Protein AF-0000000087523039 (afdb_homodimer)

Secondary structure (DSSP, 8-state):
------------S-SS-HHHHHHHHHHHHH-S-B-HHHHHHHHT--HHHHHHHHHHHHHTTSEEEETTTEEEE-HHHHHHHHHHHHHHHHHHHHHHHTT--HHHHHHHHHHHGGGS-HHHHHHHHHHTT--SB-S---TT--SBPP-SSTTSTT-----TT-/------------S-SS-HHHHHHHHHHHHH-S-B-HHHHHHHHT--HHHHHHHHHHHHHTTSEEEETTTEEEE-HHHHHHHHHHHHHHHHHHHHHHHTT--HHHHHHHHHHHGGGS-HHHHHHHHHHTT--SB-S---TT--SBPP-SSTTSTT--------

InterPro domains:
  IPR000835 MarR-type HTH domain [SM00347] (9-105)
  IPR001367 Iron dependent repressor, metal binding and dimerisation domain [PF02742] (74-137)
  IPR022687 DTXR-type, HTH domain [PF01325] (16-71)
  IPR022687 DTXR-type, HTH domain [PS50944] (16-74)
  IPR022689 Iron dependent repressor [SM00529] (35-133)
  IPR036388 Winged helix-like DNA-binding domain superfamily [G3DSA:1.10.10.10] (7-139)
  IPR036390 Winged helix DNA-binding domain superfamily [SSF46785] (11-98)
  IPR050536 MntR/IdeR Metal-Dependent Regulators [PTHR33238] (15-137)

Foldseek 3Di:
DPPVVVVPPDAFLQPDDLVLLVVLLVQLLVVDFDALVRVCVVVVHDSVVSVVSQVVCVVVPQWDADPPGHIHGDPNSNVSNLLLQLLLQLQLVVVVVVPDASVRSNVVSSVCSSPDTSVRSVVSCVVVVNDQAGRYDDPSDDRGRDDPPPPPPDPPPPPPPD/DPPVVVVPPDAFLQPDDLVLLVVLLVQLLVVDFDALVRVCVVVVHDSVVSVVSQVVCVVVPQWDADPPGHIHGDPNSNVSNLLLQLLLQLQLVVVVVVPDASVRSNVVSSVCSSPDTSVRSVVSCVVVVNDQAGRYDDPSDDRGRDDPPPPPPDPPPPPPDD

Organism: NCBI:txid91560

Sequence (324 aa):
MTENKSKNVEISGLELSPRKVSYLKFLLTKGETVRTTEISEAFDVDPSTVTKLIAELADDGYLDHIPYRGVTLTEAGKVYAEFCLKRHQILGLMFSHYGLTPDESCDETSRIETFVSKKAVDRMCSSMGHPTISCCVKPGEARQINHDSCFHESRPNLIKKLMTENKSKNVEISGLELSPRKVSYLKFLLTKGETVRTTEISEAFDVDPSTVTKLIAELADDGYLDHIPYRGVTLTEAGKVYAEFCLKRHQILGLMFSHYGLTPDESCDETSRIETFVSKKAVDRMCSSMGHPTISCCVKPGEARQINHDSCFHESRPNLIKKL

pLDDT: mean 87.35, std 20.78, range [23.94, 98.81]

Radius of gyration: 23.73 Å; Cα contacts (8 Å, |Δi|>4): 388; chains: 2; bounding box: 69×86×41 Å

Structure (mmCIF, N/CA/C/O backbone):
data_AF-0000000087523039-model_v1
#
loop_
_entity.id
_entity.type
_entity.pdbx_description
1 polymer 'DtxR family iron (Metal) dependent repressor'
#
loop_
_atom_site.group_PDB
_atom_site.id
_atom_site.type_symbol
_atom_site.label_atom_id
_atom_site.label_alt_id
_atom_site.label_comp_id
_atom_site.label_asym_id
_atom_site.label_entity_id
_atom_site.label_seq_id
_atom_site.pdbx_PDB_ins_code
_atom_site.Cartn_x
_atom_site.Cartn_y
_atom_site.Cartn_z
_atom_site.occupancy
_atom_site.B_iso_or_equiv
_atom_site.auth_seq_id
_atom_site.auth_comp_id
_atom_site.auth_asym_id
_atom_site.auth_atom_id
_atom_site.pdbx_PDB_model_num
ATOM 1 N N . MET A 1 1 ? 12.953 -43.375 4.812 1 29.48 1 MET A N 1
ATOM 2 C CA . MET A 1 1 ? 11.695 -42.656 4.637 1 29.48 1 MET A CA 1
ATOM 3 C C . MET A 1 1 ? 11.828 -41.219 5.102 1 29.48 1 MET A C 1
ATOM 5 O O . MET A 1 1 ? 11.82 -40.938 6.305 1 29.48 1 MET A O 1
ATOM 9 N N . THR A 1 2 ? 12.82 -40.531 4.551 1 33.41 2 THR A N 1
ATOM 10 C CA . THR A 1 2 ? 13.148 -39.156 4.832 1 33.41 2 THR A CA 1
ATOM 11 C C . THR A 1 2 ? 11.891 -38.281 4.801 1 33.41 2 THR A C 1
ATOM 13 O O . THR A 1 2 ? 11.133 -38.312 3.832 1 33.41 2 THR A O 1
ATOM 16 N N . GLU A 1 3 ? 11.172 -38.125 5.914 1 36.75 3 GLU A N 1
ATOM 17 C CA . GLU A 1 3 ? 10.055 -37.219 6.074 1 36.75 3 GLU A CA 1
ATOM 18 C C . GLU A 1 3 ? 10.297 -35.906 5.32 1 36.75 3 GLU A C 1
ATOM 20 O O . GLU A 1 3 ? 11.258 -35.188 5.605 1 36.75 3 GLU A O 1
ATOM 25 N N . ASN A 1 4 ? 10.258 -35.969 4.02 1 38.22 4 ASN A N 1
ATOM 26 C CA . ASN A 1 4 ? 10.164 -34.719 3.258 1 38.22 4 ASN A CA 1
ATOM 27 C C . ASN A 1 4 ? 9.312 -33.688 3.984 1 38.22 4 ASN A C 1
ATOM 29 O O . ASN A 1 4 ? 8.086 -33.75 3.957 1 38.22 4 ASN A O 1
ATOM 33 N N . LYS A 1 5 ? 9.57 -33.5 5.242 1 39.53 5 LYS A N 1
ATOM 34 C CA . LYS A 1 5 ? 8.945 -32.375 5.902 1 39.53 5 LYS A CA 1
ATOM 35 C C . LYS A 1 5 ? 8.805 -31.188 4.945 1 39.53 5 LYS A C 1
ATOM 37 O O . LYS A 1 5 ? 9.789 -30.5 4.645 1 39.53 5 LYS A O 1
ATOM 42 N N . SER A 1 6 ? 8.062 -31.359 3.92 1 45.31 6 SER A N 1
ATOM 43 C CA . SER A 1 6 ? 7.676 -30.141 3.221 1 45.31 6 SER A CA 1
ATOM 44 C C . SER A 1 6 ? 7.617 -28.953 4.172 1 45.31 6 SER A C 1
ATOM 46 O O . SER A 1 6 ? 6.82 -28.938 5.113 1 45.31 6 SER A O 1
ATOM 48 N N . LYS A 1 7 ? 8.727 -28.562 4.703 1 45.03 7 LYS A N 1
ATOM 49 C CA . LYS A 1 7 ? 8.852 -27.375 5.555 1 45.03 7 LYS A CA 1
ATOM 50 C C . LYS A 1 7 ? 7.773 -26.344 5.215 1 45.03 7 LYS A C 1
ATOM 52 O O . LYS A 1 7 ? 7.824 -25.719 4.156 1 45.03 7 LYS A O 1
ATOM 57 N N . ASN A 1 8 ? 6.59 -26.609 5.562 1 52.91 8 ASN A N 1
ATOM 58 C CA . ASN A 1 8 ? 5.473 -25.672 5.445 1 52.91 8 ASN A CA 1
ATOM 59 C C . ASN A 1 8 ? 5.875 -24.266 5.863 1 52.91 8 ASN A C 1
ATOM 61 O O . ASN A 1 8 ? 6.012 -23.984 7.055 1 52.91 8 ASN A O 1
ATOM 65 N N . VAL A 1 9 ? 6.832 -23.688 5.145 1 63.5 9 VAL A N 1
ATOM 66 C CA . VAL A 1 9 ? 7.262 -22.328 5.48 1 63.5 9 VAL A CA 1
ATOM 67 C C . VAL A 1 9 ? 6.043 -21.422 5.602 1 63.5 9 VAL A C 1
ATOM 69 O O . VAL A 1 9 ? 5.195 -21.391 4.703 1 63.5 9 VAL A O 1
ATOM 72 N N . GLU A 1 10 ? 5.789 -20.969 6.848 1 87.12 10 GLU A N 1
ATOM 73 C CA . GLU A 1 10 ? 4.723 -20.031 7.164 1 87.12 10 GLU A CA 1
ATOM 74 C C . GLU A 1 10 ? 4.902 -18.719 6.41 1 87.12 10 GLU A C 1
ATOM 76 O O . GLU A 1 10 ? 5.969 -18.109 6.465 1 87.12 10 GLU A O 1
ATOM 81 N N . ILE A 1 11 ? 3.963 -18.422 5.559 1 94.25 11 ILE A N 1
ATOM 82 C CA . ILE A 1 11 ? 3.955 -17.219 4.738 1 94.25 11 ILE A CA 1
ATOM 83 C C . ILE A 1 11 ? 3.301 -16.078 5.512 1 94.25 11 ILE A C 1
ATOM 85 O O . ILE A 1 11 ? 2.193 -16.219 6.031 1 94.25 11 ILE A O 1
ATOM 89 N N . SER A 1 12 ? 4.059 -14.93 5.734 1 97.25 12 SER A N 1
ATOM 90 C CA . SER A 1 12 ? 3.463 -13.719 6.297 1 97.25 12 SER A CA 1
ATOM 91 C C . SER A 1 12 ? 2.852 -12.844 5.207 1 97.25 12 SER A C 1
ATOM 93 O O . SER A 1 12 ? 1.945 -12.055 5.473 1 97.25 12 SER A O 1
ATOM 95 N N . GLY A 1 13 ? 3.354 -12.945 4.02 1 97.75 13 GLY A N 1
ATOM 96 C CA . GLY A 1 13 ? 2.916 -12.172 2.875 1 97.75 13 GLY A CA 1
ATOM 97 C C . GLY A 1 13 ? 3.727 -10.906 2.668 1 97.75 13 GLY A C 1
ATOM 98 O O . GLY A 1 13 ? 3.504 -10.164 1.705 1 97.75 1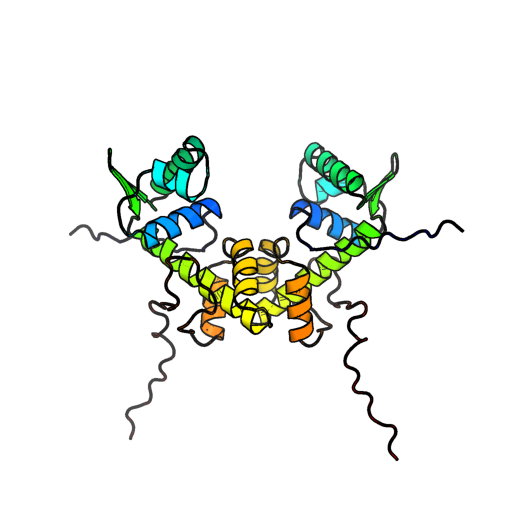3 GLY A O 1
ATOM 99 N N . LEU A 1 14 ? 4.727 -10.68 3.504 1 98.31 14 LEU A N 1
ATOM 100 C CA . LEU A 1 14 ? 5.453 -9.414 3.467 1 98.31 14 LEU A CA 1
ATOM 101 C C . LEU A 1 14 ? 6.926 -9.641 3.141 1 98.31 14 LEU A C 1
ATOM 103 O O . LEU A 1 14 ? 7.754 -8.758 3.357 1 98.31 14 LEU A O 1
ATOM 107 N N . GLU A 1 15 ? 7.258 -10.812 2.576 1 97.69 15 GLU A N 1
ATOM 108 C CA . GLU A 1 15 ? 8.641 -11.219 2.355 1 97.69 15 GLU A CA 1
ATOM 109 C C . GLU A 1 15 ? 9.195 -10.609 1.069 1 97.69 15 GLU A C 1
ATOM 111 O O . GLU A 1 15 ? 10.398 -10.359 0.964 1 97.69 15 GLU A O 1
ATOM 116 N N . LEU A 1 16 ? 8.336 -10.352 0.141 1 98.25 16 LEU A N 1
ATOM 117 C CA . LEU A 1 16 ? 8.836 -10.117 -1.208 1 98.25 16 LEU A CA 1
ATOM 118 C C . LEU A 1 16 ? 8.453 -8.727 -1.703 1 98.25 16 LEU A C 1
ATOM 120 O O . LEU A 1 16 ? 7.348 -8.25 -1.431 1 98.25 16 LEU A O 1
ATOM 124 N N . SER A 1 17 ? 9.32 -8.188 -2.49 1 97.69 17 SER A N 1
ATOM 125 C CA . SER A 1 17 ? 9.055 -6.91 -3.145 1 97.69 17 SER A CA 1
ATOM 126 C C . SER A 1 17 ? 7.98 -7.051 -4.223 1 97.69 17 SER A C 1
ATOM 128 O O . SER A 1 17 ? 7.711 -8.156 -4.691 1 97.69 17 SER A O 1
ATOM 130 N N . PRO A 1 18 ? 7.445 -5.863 -4.637 1 98 18 PRO A N 1
ATOM 131 C CA . PRO A 1 18 ? 6.422 -5.906 -5.684 1 98 18 PRO A CA 1
ATOM 132 C C . PRO A 1 18 ? 6.91 -6.586 -6.961 1 98 18 PRO A C 1
ATOM 134 O O . PRO A 1 18 ? 6.18 -7.383 -7.555 1 98 18 PRO A O 1
ATOM 137 N N . ARG A 1 19 ? 8.102 -6.332 -7.328 1 97.81 19 ARG A N 1
ATOM 138 C CA . ARG A 1 19 ? 8.609 -6.902 -8.57 1 97.81 19 ARG A CA 1
ATOM 139 C C . ARG A 1 19 ? 8.758 -8.422 -8.453 1 97.81 19 ARG A C 1
ATOM 141 O O . ARG A 1 19 ? 8.406 -9.148 -9.383 1 97.81 19 ARG A O 1
ATOM 148 N N . LYS A 1 20 ? 9.242 -8.867 -7.359 1 98.06 20 LYS A N 1
ATOM 149 C CA . LYS A 1 20 ? 9.391 -10.305 -7.141 1 98.06 20 LYS A CA 1
ATOM 150 C C . LYS A 1 20 ? 8.031 -11 -7.152 1 98.06 20 LYS A C 1
ATOM 152 O O . LYS A 1 20 ? 7.887 -12.078 -7.738 1 98.06 20 LYS A O 1
ATOM 157 N N . VAL A 1 21 ? 7.105 -10.352 -6.543 1 98.12 21 VAL A N 1
ATOM 158 C CA . VAL A 1 21 ? 5.75 -10.891 -6.527 1 98.12 21 VAL A CA 1
ATOM 159 C C . VAL A 1 21 ? 5.215 -10.984 -7.957 1 98.12 21 VAL A C 1
ATOM 161 O O . VAL A 1 21 ? 4.625 -12 -8.336 1 98.12 21 VAL A O 1
ATOM 164 N N . SER A 1 22 ? 5.469 -9.984 -8.727 1 97.31 22 SER A N 1
ATOM 165 C CA . SER A 1 22 ? 5 -9.977 -10.109 1 97.31 22 SER A CA 1
ATOM 166 C C . SER A 1 22 ? 5.629 -11.117 -10.906 1 97.31 22 SER A C 1
ATOM 168 O O . SER A 1 22 ? 4.965 -11.742 -11.734 1 97.31 22 SER A O 1
ATOM 170 N N . TYR A 1 23 ? 6.883 -11.367 -10.688 1 97.56 23 TYR A N 1
ATOM 171 C CA . TYR A 1 23 ? 7.543 -12.469 -11.383 1 97.56 23 TYR A CA 1
ATOM 172 C C . TYR A 1 23 ? 6.91 -13.805 -11.016 1 97.56 23 TYR A C 1
ATOM 174 O O . TYR A 1 23 ? 6.672 -14.641 -11.883 1 97.56 23 TYR A O 1
ATOM 182 N N . LEU A 1 24 ? 6.629 -14.008 -9.758 1 97.56 24 LEU A N 1
ATOM 183 C CA . LEU A 1 24 ? 6.031 -15.266 -9.305 1 97.56 24 LEU A CA 1
ATOM 184 C C . LEU A 1 24 ? 4.656 -15.469 -9.938 1 97.56 24 LEU A C 1
ATOM 186 O O . LEU A 1 24 ? 4.34 -16.562 -10.391 1 97.56 24 LEU A O 1
ATOM 190 N N . LYS A 1 25 ? 3.891 -14.438 -9.953 1 96.38 25 LYS A N 1
ATOM 191 C CA . LYS A 1 25 ? 2.566 -14.539 -10.555 1 96.38 25 LYS A CA 1
ATOM 192 C C . LYS A 1 25 ? 2.666 -14.859 -12.047 1 96.38 25 LYS A C 1
ATOM 194 O O . LYS A 1 25 ? 1.884 -15.656 -12.57 1 96.38 25 LYS A O 1
ATOM 199 N N . PHE A 1 26 ? 3.604 -14.195 -12.68 1 96.88 26 PHE A N 1
ATOM 200 C CA . PHE A 1 26 ? 3.822 -14.422 -14.102 1 96.88 26 PHE A CA 1
ATOM 201 C C . PHE A 1 26 ? 4.176 -15.883 -14.367 1 96.88 26 PHE A C 1
ATOM 203 O O . PHE A 1 26 ? 3.6 -16.516 -15.25 1 96.88 26 PHE A O 1
ATOM 210 N N . LEU A 1 27 ? 5.035 -16.438 -13.609 1 97.06 27 LEU A N 1
ATOM 211 C CA . LEU A 1 27 ? 5.469 -17.812 -13.773 1 97.06 27 LEU A CA 1
ATOM 212 C C . LEU A 1 27 ? 4.324 -18.781 -13.484 1 97.06 27 LEU A C 1
ATOM 214 O O . LEU A 1 27 ? 4.207 -19.828 -14.133 1 97.06 27 LEU A O 1
ATOM 218 N N . LEU A 1 28 ? 3.553 -18.453 -12.5 1 95.81 28 LEU A N 1
ATOM 219 C CA . LEU A 1 28 ? 2.391 -19.266 -12.188 1 95.81 28 LEU A CA 1
ATOM 220 C C . LEU A 1 28 ? 1.44 -19.344 -13.375 1 95.81 28 LEU A C 1
ATOM 222 O O . LEU A 1 28 ? 0.942 -20.422 -13.711 1 95.81 28 LEU A O 1
ATOM 226 N N . THR A 1 29 ? 1.186 -18.219 -13.977 1 93.69 29 THR A N 1
ATOM 227 C CA . THR A 1 29 ? 0.265 -18.156 -15.109 1 93.69 29 THR A CA 1
ATOM 228 C C . THR A 1 29 ? 0.812 -18.922 -16.297 1 93.69 29 THR A C 1
ATOM 230 O O . THR A 1 29 ? 0.05 -19.516 -17.062 1 93.69 29 THR A O 1
ATOM 233 N N . LYS A 1 30 ? 2.074 -18.906 -16.484 1 93.5 30 LYS A N 1
ATOM 234 C CA . LYS A 1 30 ? 2.703 -19.625 -17.594 1 93.5 30 LYS A CA 1
ATOM 235 C C . LYS A 1 30 ? 2.682 -21.125 -17.359 1 93.5 30 LYS A C 1
ATOM 237 O O . LYS A 1 30 ? 2.441 -21.906 -18.281 1 93.5 30 LYS A O 1
ATOM 242 N N . GLY A 1 31 ? 2.939 -21.516 -16.109 1 90.31 31 GLY A N 1
ATOM 243 C CA . GLY A 1 31 ? 2.84 -22.906 -15.719 1 90.31 31 GLY A CA 1
ATOM 244 C C . GLY A 1 31 ? 3.975 -23.766 -16.266 1 90.31 31 GLY A C 1
ATOM 245 O O . GLY A 1 31 ? 3.873 -24.984 -16.312 1 90.31 31 GLY A O 1
ATOM 246 N N . GLU A 1 32 ? 4.926 -23.156 -16.922 1 89.31 32 GLU A N 1
ATOM 247 C CA . GLU A 1 32 ? 6.074 -23.859 -17.5 1 89.31 32 GLU A CA 1
ATOM 248 C C . GLU A 1 32 ? 7.371 -23.094 -17.219 1 89.31 32 GLU A C 1
ATOM 250 O O . GLU A 1 32 ? 7.367 -22.078 -16.531 1 89.31 32 GLU A O 1
ATOM 255 N N . THR A 1 33 ? 8.43 -23.734 -17.641 1 94.69 33 THR A N 1
ATOM 256 C CA . THR A 1 33 ? 9.727 -23.078 -17.562 1 94.69 33 THR A CA 1
ATOM 257 C C . THR A 1 33 ? 9.773 -21.859 -18.484 1 94.69 33 THR A C 1
ATOM 259 O O . THR A 1 33 ? 9.289 -21.922 -19.609 1 94.69 33 THR A O 1
ATOM 262 N N . VAL A 1 34 ? 10.281 -20.812 -17.938 1 96.56 34 VAL A N 1
ATOM 263 C CA . VAL A 1 34 ? 10.336 -19.547 -18.688 1 96.56 34 VAL A CA 1
ATOM 264 C C . VAL A 1 34 ? 11.773 -19.031 -18.719 1 96.56 34 VAL A C 1
ATOM 266 O O . VAL A 1 34 ? 12.453 -19.016 -17.688 1 96.56 34 VAL A O 1
ATOM 269 N N . ARG A 1 35 ? 12.172 -18.578 -19.844 1 95.5 35 ARG A N 1
ATOM 270 C CA . ARG A 1 35 ? 13.508 -18 -19.969 1 95.5 35 ARG A CA 1
ATOM 271 C C . ARG A 1 35 ? 13.562 -16.609 -19.344 1 95.5 35 ARG A C 1
ATOM 273 O O . ARG A 1 35 ? 12.578 -15.867 -19.391 1 95.5 35 ARG A O 1
ATOM 280 N N . THR A 1 36 ? 14.789 -16.312 -18.828 1 94.06 36 THR A N 1
ATOM 281 C CA . THR A 1 36 ? 14.992 -15 -18.219 1 94.06 36 THR A CA 1
ATOM 282 C C . THR A 1 36 ? 14.703 -13.891 -19.219 1 94.06 36 THR A C 1
ATOM 284 O O . THR A 1 36 ? 14.156 -12.844 -18.859 1 94.06 36 THR A O 1
ATOM 287 N N . THR A 1 37 ? 15 -14.133 -2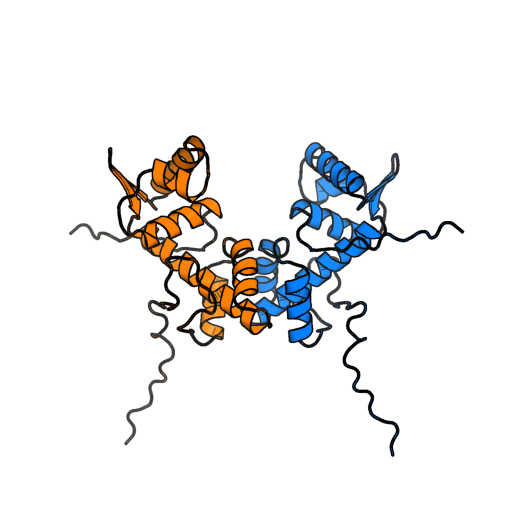0.438 1 95.19 37 THR A N 1
ATOM 288 C CA . THR A 1 37 ? 14.789 -13.141 -21.484 1 95.19 37 THR A CA 1
ATOM 289 C C . THR A 1 37 ? 13.297 -12.883 -21.688 1 95.19 37 THR A C 1
ATOM 291 O O . THR A 1 37 ? 12.891 -11.758 -21.969 1 95.19 37 THR A O 1
ATOM 294 N N . GLU A 1 38 ? 12.516 -13.859 -21.594 1 96.38 38 GLU A N 1
ATOM 295 C CA . GLU A 1 38 ? 11.07 -13.719 -21.719 1 96.38 38 GLU A CA 1
ATOM 296 C C . GLU A 1 38 ? 10.492 -12.875 -20.594 1 96.38 38 GLU A C 1
ATOM 298 O O . GLU A 1 38 ? 9.578 -12.07 -20.812 1 96.38 38 GLU A O 1
ATOM 303 N N . ILE A 1 39 ? 11.016 -13.055 -19.422 1 96.88 39 ILE A N 1
ATOM 304 C CA . ILE A 1 39 ? 10.586 -12.258 -18.281 1 96.88 39 ILE A CA 1
ATOM 305 C C . ILE A 1 39 ? 10.969 -10.797 -18.5 1 96.88 39 ILE A C 1
ATOM 307 O O . ILE A 1 39 ? 10.141 -9.898 -18.312 1 96.88 39 ILE A O 1
ATOM 311 N N . SER A 1 40 ? 12.195 -10.578 -18.922 1 97.56 40 SER A N 1
ATOM 312 C CA . SER A 1 40 ? 12.68 -9.234 -19.219 1 97.56 40 SER A CA 1
ATOM 313 C C . SER A 1 40 ? 11.781 -8.531 -20.234 1 97.56 40 SER A C 1
ATOM 315 O O . SER A 1 40 ? 11.406 -7.371 -20.047 1 97.56 40 SER A O 1
ATOM 317 N N . GLU A 1 41 ? 11.383 -9.195 -21.234 1 97.5 41 GLU A N 1
ATOM 318 C CA . GLU A 1 41 ? 10.539 -8.648 -22.281 1 97.5 41 GLU A CA 1
ATOM 319 C C . GLU A 1 41 ? 9.117 -8.383 -21.781 1 97.5 41 GLU A C 1
ATOM 321 O O . GLU A 1 41 ? 8.547 -7.328 -22.062 1 97.5 41 GLU A O 1
ATOM 326 N N . ALA A 1 42 ? 8.625 -9.281 -21.016 1 95.94 42 ALA A N 1
ATOM 327 C CA . ALA A 1 42 ? 7.25 -9.18 -20.531 1 95.94 42 ALA A CA 1
ATOM 328 C C . ALA A 1 42 ? 7.078 -7.965 -19.625 1 95.94 42 ALA A C 1
ATOM 330 O O . ALA A 1 42 ? 6.027 -7.316 -19.641 1 95.94 42 ALA A O 1
ATOM 331 N N . PHE A 1 43 ? 8.117 -7.656 -18.844 1 97.12 43 PHE A N 1
ATOM 332 C CA . PHE A 1 43 ? 7.996 -6.594 -17.859 1 97.12 43 PHE A CA 1
ATOM 333 C C . PHE A 1 43 ? 8.789 -5.363 -18.281 1 97.12 43 PHE A C 1
ATOM 335 O O . PHE A 1 43 ? 8.766 -4.336 -17.594 1 97.12 43 PHE A O 1
ATOM 342 N N . ASP A 1 44 ? 9.391 -5.426 -19.406 1 97.94 44 ASP A N 1
ATOM 343 C CA . ASP A 1 44 ? 10.211 -4.332 -19.922 1 97.94 44 ASP A CA 1
ATOM 344 C C . ASP A 1 44 ? 11.242 -3.883 -18.875 1 97.94 44 ASP A C 1
ATOM 346 O O . ASP A 1 44 ? 11.305 -2.701 -18.531 1 97.94 44 ASP A O 1
ATOM 350 N N . VAL A 1 45 ? 11.961 -4.801 -18.344 1 97.75 45 VAL A N 1
ATOM 351 C CA . VAL A 1 45 ? 13 -4.609 -17.328 1 97.75 45 VAL A CA 1
ATOM 352 C C . VAL A 1 45 ? 14.328 -5.148 -17.844 1 97.75 45 VAL A C 1
ATOM 354 O O . VAL A 1 45 ? 14.367 -6.172 -18.531 1 97.75 45 VAL A O 1
ATOM 357 N N . ASP A 1 46 ? 15.406 -4.516 -17.531 1 97.31 46 ASP A N 1
ATOM 358 C CA . ASP A 1 46 ? 16.734 -4.906 -17.969 1 97.31 46 ASP A CA 1
ATOM 359 C C . ASP A 1 46 ? 17.062 -6.344 -17.562 1 97.31 46 ASP A C 1
ATOM 361 O O . ASP A 1 46 ? 16.781 -6.746 -16.438 1 97.31 46 ASP A O 1
ATOM 365 N N . PRO A 1 47 ? 17.672 -6.992 -18.484 1 95.94 47 PRO A N 1
ATOM 366 C CA . PRO A 1 47 ? 17.969 -8.398 -18.203 1 95.94 47 PRO A CA 1
ATOM 367 C C . PRO A 1 47 ? 18.859 -8.578 -16.969 1 95.94 47 PRO A C 1
ATOM 369 O O . PRO A 1 47 ? 18.719 -9.562 -16.25 1 95.94 47 PRO A O 1
ATOM 372 N N . SER A 1 48 ? 19.75 -7.715 -16.781 1 97.25 48 SER A N 1
ATOM 373 C CA . SER A 1 48 ? 20.625 -7.852 -15.617 1 97.25 48 SER A CA 1
ATOM 374 C C . SER A 1 48 ? 19.844 -7.742 -14.32 1 97.25 48 SER A C 1
ATOM 376 O O . SER A 1 48 ? 20.125 -8.453 -13.352 1 97.25 48 SER A O 1
ATOM 378 N N . THR A 1 49 ? 18.844 -6.867 -14.25 1 97.38 49 THR A N 1
ATOM 379 C CA . THR A 1 49 ? 17.969 -6.723 -13.094 1 97.38 49 THR A CA 1
ATOM 380 C C . THR A 1 49 ? 17.125 -7.977 -12.891 1 97.38 49 THR A C 1
ATOM 382 O O . THR A 1 49 ? 17.016 -8.484 -11.766 1 97.38 49 THR A O 1
ATOM 385 N N . VAL A 1 50 ? 16.625 -8.43 -13.992 1 97.12 50 VAL A N 1
ATOM 386 C CA . VAL A 1 50 ? 15.797 -9.625 -13.922 1 97.12 50 VAL A CA 1
ATOM 387 C C . VAL A 1 50 ? 16.641 -10.805 -13.414 1 97.12 50 VAL A C 1
ATOM 389 O O . VAL A 1 50 ? 16.203 -11.539 -12.523 1 97.12 50 VAL A O 1
ATOM 392 N N . THR A 1 51 ? 17.781 -10.961 -13.945 1 95.81 51 THR A N 1
ATOM 393 C CA . THR A 1 51 ? 18.672 -12.047 -13.555 1 95.81 51 THR A CA 1
ATOM 394 C C . THR A 1 51 ? 18.953 -11.992 -12.055 1 95.81 51 THR A C 1
ATOM 396 O O . THR A 1 51 ? 18.922 -13.016 -11.367 1 95.81 51 THR A O 1
ATOM 399 N N . LYS A 1 52 ? 19.234 -10.875 -11.586 1 97.56 52 LYS A N 1
ATOM 400 C CA . LYS A 1 52 ? 19.531 -10.688 -10.172 1 97.56 52 LYS A CA 1
ATOM 401 C C . LYS A 1 52 ? 18.328 -11.078 -9.305 1 97.56 52 LYS A C 1
ATOM 403 O O . LYS A 1 52 ? 18.484 -11.812 -8.32 1 97.56 52 LYS A O 1
ATOM 408 N N . LEU A 1 53 ? 17.156 -10.633 -9.609 1 97.75 53 LEU A N 1
ATOM 409 C CA . LEU A 1 53 ? 15.961 -10.898 -8.82 1 97.75 53 LEU A CA 1
ATOM 410 C C . LEU A 1 53 ? 15.578 -12.375 -8.891 1 97.75 53 LEU A C 1
ATOM 412 O O . LEU A 1 53 ? 15.133 -12.953 -7.895 1 97.75 53 LEU A O 1
ATOM 416 N N . ILE A 1 54 ? 15.82 -12.898 -10.031 1 97.38 54 ILE A N 1
ATOM 417 C CA . ILE A 1 54 ? 15.562 -14.32 -10.195 1 97.38 54 ILE A CA 1
ATOM 418 C C . ILE A 1 54 ? 16.516 -15.125 -9.32 1 97.38 54 ILE A C 1
ATOM 420 O O . ILE A 1 54 ? 16.109 -16.094 -8.672 1 97.38 54 ILE A O 1
ATOM 424 N N . ALA A 1 55 ? 17.719 -14.75 -9.352 1 96.88 55 ALA A N 1
ATOM 425 C CA . ALA A 1 55 ? 18.703 -15.422 -8.508 1 96.88 55 ALA A CA 1
ATOM 426 C C . ALA A 1 55 ? 18.312 -15.32 -7.031 1 96.88 55 ALA A C 1
ATOM 428 O O . ALA A 1 55 ? 18.422 -16.297 -6.285 1 96.88 55 ALA A O 1
ATOM 429 N N . GLU A 1 56 ? 17.859 -14.203 -6.574 1 98.06 56 GLU A N 1
ATOM 430 C CA . GLU A 1 56 ? 17.438 -14.008 -5.191 1 98.06 56 GLU A CA 1
ATOM 431 C C . GLU A 1 56 ? 16.234 -14.883 -4.848 1 98.06 56 GLU A C 1
ATOM 433 O O . GLU A 1 56 ? 16.188 -15.492 -3.777 1 98.06 56 GLU A O 1
ATOM 438 N N . LEU A 1 57 ? 15.33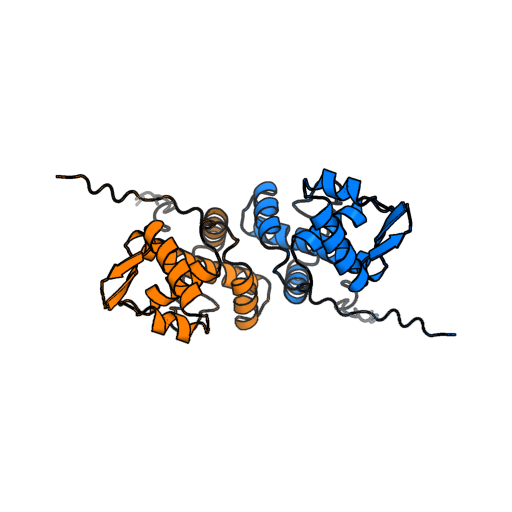6 -14.914 -5.734 1 98.19 57 LEU A N 1
ATOM 439 C CA . LEU A 1 57 ? 14.148 -15.742 -5.539 1 98.19 57 LEU A CA 1
ATOM 440 C C . LEU A 1 57 ? 14.523 -17.219 -5.453 1 98.19 57 LEU A C 1
ATOM 442 O O . LEU A 1 57 ? 13.93 -17.969 -4.684 1 98.19 57 LEU A O 1
ATOM 446 N N . ALA A 1 58 ? 15.453 -17.609 -6.285 1 97.44 58 ALA A N 1
ATOM 447 C CA . ALA A 1 58 ? 15.938 -18.984 -6.238 1 97.44 58 ALA A CA 1
ATOM 448 C C . ALA A 1 58 ? 16.641 -19.281 -4.914 1 97.44 58 ALA A C 1
ATOM 450 O O . ALA A 1 58 ? 16.391 -20.312 -4.289 1 97.44 58 ALA A O 1
ATOM 451 N N . ASP A 1 59 ? 17.469 -18.375 -4.5 1 97.38 59 ASP A N 1
ATOM 452 C CA . ASP A 1 59 ? 18.172 -18.516 -3.23 1 97.38 59 ASP A CA 1
ATOM 453 C C . ASP A 1 59 ? 17.188 -18.609 -2.064 1 97.38 59 ASP A C 1
ATOM 455 O O . ASP A 1 59 ? 17.438 -19.328 -1.091 1 97.38 59 ASP A O 1
ATOM 459 N N . ASP A 1 60 ? 16.062 -17.891 -2.215 1 96.94 60 ASP A N 1
ATOM 460 C CA . ASP A 1 60 ? 15.047 -17.859 -1.174 1 96.94 60 ASP A CA 1
ATOM 461 C C . ASP A 1 60 ? 14.164 -19.109 -1.247 1 96.94 60 ASP A C 1
ATOM 463 O O . ASP A 1 60 ? 13.297 -19.312 -0.392 1 96.94 60 ASP A O 1
ATOM 467 N N . GLY A 1 61 ? 14.312 -19.891 -2.291 1 97.06 61 GLY A N 1
ATOM 468 C CA . GLY A 1 61 ? 13.656 -21.188 -2.377 1 97.06 61 GLY A CA 1
ATOM 469 C C . GLY A 1 61 ? 12.352 -21.141 -3.158 1 97.06 61 GLY A C 1
ATOM 470 O O . GLY A 1 61 ? 11.594 -22.125 -3.156 1 97.06 61 GLY A O 1
ATOM 471 N N . TYR A 1 62 ? 12.094 -20.031 -3.889 1 98 62 TYR A N 1
ATOM 472 C CA . TYR A 1 62 ? 10.812 -19.891 -4.574 1 98 62 TYR A CA 1
ATOM 473 C C . TYR A 1 62 ? 10.906 -20.375 -6.016 1 98 62 TYR A C 1
ATOM 475 O O . TYR A 1 62 ? 9.891 -20.656 -6.656 1 98 62 TYR A O 1
ATOM 483 N N . LEU A 1 63 ? 12.156 -20.453 -6.559 1 98.25 63 LEU A N 1
ATOM 484 C CA . LEU A 1 63 ? 12.359 -20.812 -7.957 1 98.25 63 LEU A CA 1
ATOM 485 C C . LEU A 1 63 ? 13.422 -21.906 -8.094 1 98.25 63 LEU A C 1
ATOM 487 O O . LEU A 1 63 ? 14.32 -22 -7.254 1 98.25 63 LEU A O 1
ATOM 491 N N . ASP A 1 64 ? 13.273 -22.656 -9.133 1 97.12 64 ASP A N 1
ATOM 492 C CA . ASP A 1 64 ? 14.305 -23.578 -9.602 1 97.12 64 ASP A CA 1
ATOM 493 C C . ASP A 1 64 ? 14.875 -23.125 -10.945 1 97.12 64 ASP A C 1
ATOM 495 O O . ASP A 1 64 ? 14.117 -22.844 -11.883 1 97.12 64 ASP A O 1
ATOM 499 N N . HIS A 1 65 ? 16.141 -23.016 -10.891 1 91.81 65 HIS A N 1
ATOM 500 C CA . HIS A 1 65 ? 16.797 -22.734 -12.156 1 91.81 65 HIS A CA 1
ATOM 501 C C . HIS A 1 65 ? 17.125 -24.016 -12.922 1 91.81 65 HIS A C 1
ATOM 503 O O . HIS A 1 65 ? 17.75 -24.922 -12.375 1 91.81 65 HIS A O 1
ATOM 509 N N . ILE A 1 66 ? 16.641 -24.016 -14.148 1 86.31 66 ILE A N 1
ATOM 510 C CA . ILE A 1 66 ? 16.969 -25.156 -15.008 1 86.31 66 ILE A CA 1
ATOM 511 C C . ILE A 1 66 ? 18.016 -24.734 -16.047 1 86.31 66 ILE A C 1
ATOM 513 O O . ILE A 1 66 ? 17.75 -23.875 -16.891 1 86.31 66 ILE A O 1
ATOM 517 N N . PRO A 1 67 ? 19.141 -25.391 -16.016 1 85.06 67 PRO A N 1
ATOM 518 C CA . PRO A 1 67 ? 20.203 -25.016 -16.938 1 85.06 67 PRO A CA 1
ATOM 519 C C . PRO A 1 67 ? 19.719 -24.938 -18.391 1 85.06 67 PRO A C 1
ATOM 521 O O . PRO A 1 67 ? 19 -25.828 -18.844 1 85.06 67 PRO A O 1
ATOM 524 N N . TYR A 1 68 ? 19.953 -23.891 -19.031 1 85.56 68 TYR A N 1
ATOM 525 C CA . TYR A 1 68 ? 19.719 -23.625 -20.453 1 85.56 68 TYR A CA 1
ATOM 526 C C . TYR A 1 68 ? 18.234 -23.578 -20.766 1 85.56 68 TYR A C 1
ATOM 528 O O . TYR A 1 68 ? 17.844 -23.391 -21.922 1 85.56 68 TYR A O 1
ATOM 536 N N . ARG A 1 69 ? 17.422 -23.781 -19.781 1 89.44 69 ARG A N 1
ATOM 537 C CA . ARG A 1 69 ? 15.992 -23.812 -20.062 1 89.44 69 ARG A CA 1
ATOM 538 C C . ARG A 1 69 ? 15.297 -22.609 -19.422 1 89.44 69 ARG A C 1
ATOM 540 O O . ARG A 1 69 ? 14.312 -22.094 -19.953 1 89.44 69 ARG A O 1
ATOM 547 N N . GLY A 1 70 ? 15.742 -22.188 -18.297 1 95.75 70 GLY A N 1
ATOM 548 C CA . GLY A 1 70 ? 15.125 -21.047 -17.625 1 95.75 70 GLY A CA 1
ATOM 549 C C . GLY A 1 70 ? 14.766 -21.328 -16.172 1 95.75 70 GLY A C 1
ATOM 550 O O . GLY A 1 70 ? 15.547 -21.938 -15.445 1 95.75 70 GLY A O 1
ATOM 551 N N . VAL A 1 71 ? 13.656 -20.766 -15.797 1 97.5 71 VAL A N 1
ATOM 552 C CA . VAL A 1 71 ? 13.289 -20.875 -14.391 1 97.5 71 VAL A CA 1
ATOM 553 C C . VAL A 1 71 ? 11.859 -21.391 -14.273 1 97.5 71 VAL A C 1
ATOM 555 O O . VAL A 1 71 ? 11.039 -21.172 -15.172 1 97.5 71 VAL A O 1
A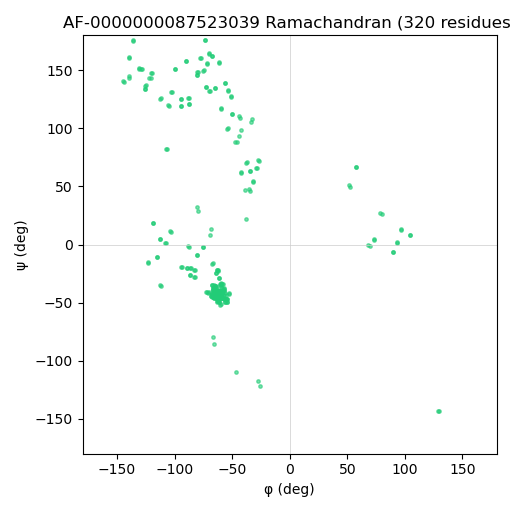TOM 558 N N . THR A 1 72 ? 11.602 -22.094 -13.164 1 97.38 72 THR A N 1
ATOM 559 C CA . THR A 1 72 ? 10.266 -22.562 -12.828 1 97.38 72 THR A CA 1
ATOM 560 C C . THR A 1 72 ? 9.992 -22.406 -11.336 1 97.38 72 THR A C 1
ATOM 562 O O . THR A 1 72 ? 10.93 -22.25 -10.547 1 97.38 72 THR A O 1
ATOM 565 N N . LEU A 1 73 ? 8.734 -22.422 -11.008 1 98 73 LEU A N 1
ATOM 566 C CA . LEU A 1 73 ? 8.359 -22.328 -9.609 1 98 73 LEU A CA 1
ATOM 567 C C . LEU A 1 73 ? 8.664 -23.625 -8.867 1 98 73 LEU A C 1
ATOM 569 O O . LEU A 1 73 ? 8.445 -24.719 -9.406 1 98 73 LEU A O 1
ATOM 573 N N . THR A 1 74 ? 9.266 -23.469 -7.637 1 97.44 74 THR A N 1
ATOM 574 C CA . THR A 1 74 ? 9.219 -24.594 -6.699 1 97.44 74 THR A CA 1
ATOM 575 C C . THR A 1 74 ? 7.82 -24.734 -6.109 1 97.44 74 THR A C 1
ATOM 577 O O . THR A 1 74 ? 6.926 -23.953 -6.41 1 97.44 74 THR A O 1
ATOM 580 N N . GLU A 1 75 ? 7.656 -25.812 -5.281 1 96.31 75 GLU A N 1
ATOM 581 C CA . GLU A 1 75 ? 6.383 -25.922 -4.578 1 96.31 75 GLU A CA 1
ATOM 582 C C . GLU A 1 75 ? 6.133 -24.719 -3.682 1 96.31 75 GLU A C 1
ATOM 584 O O . GLU A 1 75 ? 5.023 -24.188 -3.648 1 96.31 75 GLU A O 1
ATOM 589 N N . ALA A 1 76 ? 7.117 -24.281 -2.947 1 96.75 76 ALA A N 1
ATOM 590 C CA . ALA A 1 76 ? 7.008 -23.094 -2.105 1 96.75 76 ALA A CA 1
ATOM 591 C C . ALA A 1 76 ? 6.668 -21.859 -2.939 1 96.75 76 ALA A C 1
ATOM 593 O O . ALA A 1 76 ? 5.863 -21.016 -2.523 1 96.75 76 ALA A O 1
ATOM 594 N N . GLY A 1 77 ? 7.301 -21.75 -4.133 1 97.5 77 GLY A N 1
ATOM 595 C CA . GLY A 1 77 ? 7.008 -20.656 -5.047 1 97.5 77 GLY A CA 1
ATOM 596 C C . GLY A 1 77 ? 5.574 -20.656 -5.547 1 97.5 77 GLY A C 1
ATOM 597 O O . GLY A 1 77 ? 4.953 -19.609 -5.664 1 97.5 77 GLY A O 1
ATOM 598 N N . LYS A 1 78 ? 5.152 -21.844 -5.805 1 96.81 78 LYS A N 1
ATOM 599 C CA . LYS A 1 78 ? 3.775 -21.984 -6.266 1 96.81 78 LYS A CA 1
ATOM 600 C C . LYS A 1 78 ? 2.787 -21.562 -5.184 1 96.81 78 LYS A C 1
ATOM 602 O O . LYS A 1 78 ? 1.836 -20.828 -5.453 1 96.81 78 LYS A O 1
ATOM 607 N N . VAL A 1 79 ? 3.006 -21.984 -4.012 1 95.62 79 VAL A N 1
ATOM 608 C CA . VAL A 1 79 ? 2.145 -21.656 -2.883 1 95.62 79 VAL A CA 1
ATOM 609 C C . VAL A 1 79 ? 2.133 -20.141 -2.674 1 95.62 79 VAL A C 1
ATOM 611 O O . VAL A 1 79 ? 1.068 -19.531 -2.512 1 95.62 79 VAL A O 1
ATOM 614 N N . TYR A 1 80 ? 3.273 -19.516 -2.699 1 97.38 80 TYR A N 1
ATOM 615 C CA . TYR A 1 80 ? 3.363 -18.078 -2.502 1 97.38 80 TYR A CA 1
ATOM 616 C C . TYR A 1 80 ? 2.688 -17.328 -3.643 1 97.38 80 TYR A C 1
ATOM 618 O O . TYR A 1 80 ? 1.995 -16.328 -3.416 1 97.38 80 TYR A O 1
ATOM 626 N N . ALA A 1 81 ? 2.895 -17.797 -4.84 1 96.69 81 ALA A N 1
ATOM 627 C CA . ALA A 1 81 ? 2.275 -17.156 -6 1 96.69 81 ALA A CA 1
ATOM 628 C C . ALA A 1 81 ? 0.755 -17.266 -5.934 1 96.69 81 ALA A C 1
ATOM 630 O O . ALA A 1 81 ? 0.051 -16.297 -6.25 1 96.69 81 ALA A O 1
ATOM 631 N N . GLU A 1 82 ? 0.295 -18.406 -5.547 1 95.25 82 GLU A N 1
ATOM 632 C CA . GLU A 1 82 ? -1.146 -18.594 -5.398 1 95.25 82 GLU A CA 1
ATOM 633 C C . GLU A 1 82 ? -1.714 -17.672 -4.316 1 95.25 82 GLU A C 1
ATOM 635 O O . GLU A 1 82 ? -2.789 -17.094 -4.484 1 95.25 82 GLU A O 1
ATOM 640 N N . PHE A 1 83 ? -0.978 -17.562 -3.25 1 96.25 83 PHE A N 1
ATOM 641 C CA . PHE A 1 83 ? -1.367 -16.609 -2.215 1 96.25 83 PHE A CA 1
ATOM 642 C C . PHE A 1 83 ? -1.442 -15.203 -2.775 1 96.25 83 PHE A C 1
ATOM 644 O O . PHE A 1 83 ? -2.404 -14.477 -2.518 1 96.25 83 PHE A O 1
ATOM 651 N N . CYS A 1 84 ? -0.459 -14.852 -3.52 1 96.88 84 CYS A N 1
ATOM 652 C CA . CYS A 1 84 ? -0.419 -13.508 -4.086 1 96.88 84 CYS A CA 1
ATOM 653 C C . CYS A 1 84 ? -1.622 -13.258 -4.984 1 96.88 84 CYS A C 1
ATOM 655 O O . CYS A 1 84 ? -2.191 -12.164 -4.98 1 96.88 84 CYS A O 1
ATOM 657 N N . LEU A 1 85 ? -1.972 -14.234 -5.734 1 96 85 LEU A N 1
ATOM 658 C CA . LEU A 1 85 ? -3.143 -14.117 -6.594 1 96 85 LEU A CA 1
ATOM 659 C C . LEU A 1 85 ? -4.406 -13.898 -5.766 1 96 85 LEU A C 1
ATOM 661 O O . LEU A 1 85 ? -5.184 -12.984 -6.039 1 96 85 LEU A O 1
ATOM 665 N N . LYS A 1 86 ? -4.574 -14.703 -4.812 1 95.62 86 LYS A N 1
ATOM 666 C CA . LYS A 1 86 ? -5.734 -14.594 -3.936 1 95.62 86 LYS A CA 1
ATOM 667 C C . LYS A 1 86 ? -5.758 -13.242 -3.221 1 95.62 86 LYS A C 1
ATOM 669 O O . LYS A 1 86 ? -6.812 -12.625 -3.09 1 95.62 86 LYS A O 1
ATOM 674 N N . ARG A 1 87 ? -4.637 -12.867 -2.76 1 97.25 87 ARG A N 1
ATOM 675 C CA . ARG A 1 87 ? -4.488 -11.586 -2.074 1 97.25 87 ARG A CA 1
ATOM 676 C C . ARG A 1 87 ? -4.988 -10.438 -2.945 1 97.25 87 ARG A C 1
ATOM 678 O O . ARG A 1 87 ? -5.75 -9.586 -2.48 1 97.25 87 ARG A O 1
ATOM 685 N N . HIS A 1 88 ? -4.605 -10.414 -4.164 1 97.69 88 HIS A N 1
ATOM 686 C CA . HIS A 1 88 ? -5.074 -9.391 -5.098 1 97.69 88 HIS A CA 1
ATOM 687 C C . HIS A 1 88 ? -6.586 -9.461 -5.273 1 97.69 88 HIS A C 1
ATOM 689 O O . HIS A 1 88 ? -7.266 -8.438 -5.266 1 97.69 88 HIS A O 1
ATOM 695 N N . GLN A 1 89 ? -7.105 -10.633 -5.395 1 97.31 89 GLN A N 1
ATOM 696 C CA . GLN A 1 89 ? -8.531 -10.836 -5.621 1 97.31 89 GLN A CA 1
ATOM 697 C C . GLN A 1 89 ? -9.352 -10.367 -4.426 1 97.31 89 GLN A C 1
ATOM 699 O O . GLN A 1 89 ? -10.367 -9.68 -4.594 1 97.31 89 GLN A O 1
ATOM 704 N N . ILE A 1 90 ? -8.938 -10.664 -3.244 1 97.56 90 ILE A N 1
ATOM 705 C CA . ILE A 1 90 ? -9.648 -10.297 -2.025 1 97.56 90 ILE A CA 1
ATOM 706 C C . ILE A 1 90 ? -9.586 -8.781 -1.833 1 97.56 90 ILE A C 1
ATOM 708 O O . ILE A 1 90 ? -10.602 -8.148 -1.526 1 97.56 90 ILE A O 1
ATOM 712 N N . LEU A 1 91 ? -8.461 -8.195 -2.027 1 98.38 91 LEU A N 1
ATOM 713 C CA . LEU A 1 91 ? -8.297 -6.754 -1.854 1 98.38 91 LEU A CA 1
ATOM 714 C C . LEU A 1 91 ? -9.086 -5.988 -2.91 1 98.38 91 LEU A C 1
ATOM 716 O O . LEU A 1 91 ? -9.625 -4.914 -2.631 1 98.38 91 LEU A O 1
ATOM 720 N N . GLY A 1 92 ? -9.07 -6.523 -4.129 1 98.06 92 GLY A N 1
ATOM 721 C CA . GLY A 1 92 ? -9.93 -5.926 -5.141 1 98.06 92 GLY A CA 1
ATOM 722 C C . GLY A 1 92 ? -11.383 -5.844 -4.715 1 98.06 92 GLY A C 1
ATOM 723 O O . GLY A 1 92 ? -12.031 -4.809 -4.895 1 98.06 92 GLY A 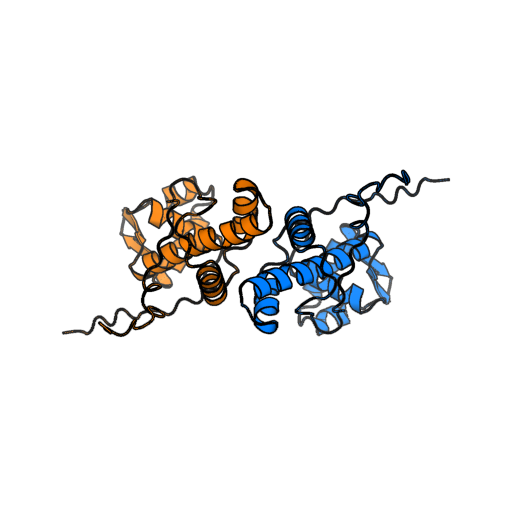O 1
ATOM 724 N N . LEU A 1 93 ? -11.883 -6.941 -4.18 1 98.12 93 LEU A N 1
ATOM 725 C CA . LEU A 1 93 ? -13.25 -6.973 -3.689 1 98.12 93 LEU A CA 1
ATOM 726 C C . LEU A 1 93 ? -13.461 -5.949 -2.58 1 98.12 93 LEU A C 1
ATOM 728 O O . LEU A 1 93 ? -14.508 -5.305 -2.512 1 98.12 93 LEU A O 1
ATOM 732 N N . MET A 1 94 ? -12.516 -5.828 -1.731 1 98.38 94 MET A N 1
ATOM 733 C CA . MET A 1 94 ? -12.594 -4.836 -0.663 1 98.38 94 MET A CA 1
ATOM 734 C C . MET A 1 94 ? -12.844 -3.443 -1.229 1 98.38 94 MET A C 1
ATOM 736 O O . MET A 1 94 ? -13.758 -2.746 -0.788 1 98.38 94 MET A O 1
ATOM 740 N N . PHE A 1 95 ? -12.102 -3.037 -2.199 1 98.5 95 PHE A N 1
ATOM 741 C CA . PHE A 1 95 ? -12.289 -1.722 -2.801 1 98.5 95 PHE A CA 1
ATOM 742 C C . PHE A 1 95 ? -13.664 -1.619 -3.461 1 98.5 95 PHE A C 1
ATOM 744 O O . PHE A 1 95 ? -14.328 -0.586 -3.363 1 98.5 95 PHE A O 1
ATOM 751 N N . SER A 1 96 ? -14.031 -2.68 -4.109 1 98 96 SER A N 1
ATOM 752 C CA . SER A 1 96 ? -15.336 -2.678 -4.766 1 98 96 SER A CA 1
ATOM 753 C C . SER A 1 96 ? -16.469 -2.484 -3.758 1 98 96 SER A C 1
ATOM 755 O O . SER A 1 96 ? -17.453 -1.808 -4.047 1 98 96 SER A O 1
ATOM 757 N N . HIS A 1 97 ? -16.297 -3.008 -2.602 1 97.88 97 HIS A N 1
ATOM 758 C CA . HIS A 1 97 ? -17.297 -2.877 -1.545 1 97.88 97 HIS A CA 1
ATOM 759 C C . HIS A 1 97 ? -17.484 -1.419 -1.14 1 97.88 97 HIS A C 1
ATOM 761 O O . HIS A 1 97 ? -18.516 -1.056 -0.573 1 97.88 97 HIS A O 1
ATOM 767 N N . TYR A 1 98 ? -16.516 -0.646 -1.413 1 97.81 98 TYR A N 1
ATOM 768 C CA . TYR A 1 98 ? -16.625 0.76 -1.037 1 97.81 98 TYR A CA 1
ATOM 769 C C . TYR A 1 98 ? -16.922 1.629 -2.25 1 97.81 98 TYR A C 1
ATOM 771 O O . TYR A 1 98 ? -16.703 2.84 -2.229 1 97.81 98 TYR A O 1
ATOM 779 N N . GLY A 1 99 ? -17.25 1.021 -3.307 1 96.75 99 GLY A N 1
ATOM 780 C CA . GLY A 1 99 ? -17.859 1.762 -4.398 1 96.75 99 GLY A CA 1
ATOM 781 C C . GLY A 1 99 ? -16.906 2.008 -5.555 1 96.75 99 GLY A C 1
ATOM 782 O O . GLY A 1 99 ? -17.234 2.752 -6.484 1 96.75 99 GLY A O 1
ATOM 783 N N . LEU A 1 100 ? -15.797 1.447 -5.559 1 98.06 100 LEU A N 1
ATOM 784 C CA . LEU A 1 100 ? -14.914 1.569 -6.711 1 98.06 100 LEU A CA 1
ATOM 785 C C . LEU A 1 100 ? -15.32 0.593 -7.812 1 98.06 100 LEU A C 1
ATOM 787 O O . LEU A 1 100 ? -15.781 -0.515 -7.527 1 98.06 100 LEU A O 1
ATOM 791 N N . THR A 1 101 ? -15.133 1.032 -9.094 1 97.19 101 THR A N 1
ATOM 792 C CA . THR A 1 101 ? -15.375 0.135 -10.211 1 97.19 101 THR A CA 1
ATOM 793 C C . THR A 1 101 ? -14.344 -0.992 -10.234 1 97.19 101 THR A C 1
ATOM 795 O O . THR A 1 101 ? -13.297 -0.895 -9.594 1 97.19 101 THR A O 1
ATOM 798 N N . PRO A 1 102 ? -14.633 -2.047 -10.93 1 96.38 102 PRO A N 1
ATOM 799 C CA . PRO A 1 102 ? -13.648 -3.131 -11.047 1 96.38 102 PRO A CA 1
ATOM 800 C C . PRO A 1 102 ? -12.281 -2.645 -11.523 1 96.38 102 PRO A C 1
ATOM 802 O O . PRO A 1 102 ? -11.258 -3.043 -10.969 1 96.38 102 PRO A O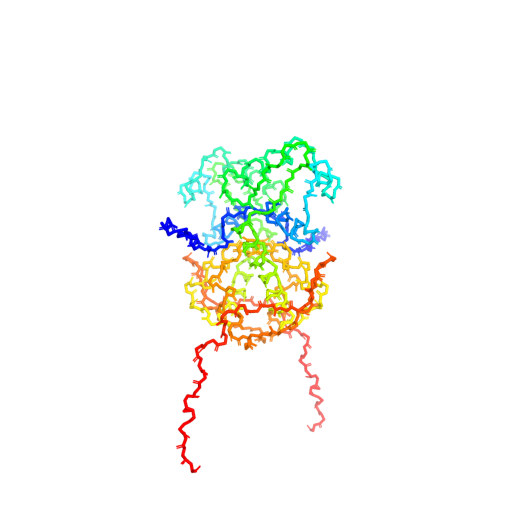 1
ATOM 805 N N . ASP A 1 103 ? -12.258 -1.754 -12.477 1 96.88 103 ASP A N 1
ATOM 806 C CA . ASP A 1 103 ? -10.992 -1.24 -13 1 96.88 103 ASP A CA 1
ATOM 807 C C . ASP A 1 103 ? -10.266 -0.399 -11.953 1 96.88 103 ASP A C 1
ATOM 809 O O . ASP A 1 103 ? -9.055 -0.544 -11.766 1 96.88 103 ASP A O 1
ATOM 813 N N . GLU A 1 104 ? -11.016 0.465 -11.289 1 97.81 104 GLU A N 1
ATOM 814 C CA . GLU A 1 104 ? -10.43 1.278 -10.227 1 97.81 104 GLU A CA 1
ATOM 815 C C . GLU A 1 104 ? -9.898 0.406 -9.094 1 97.81 104 GLU A C 1
ATOM 817 O O . GLU A 1 104 ? -8.82 0.669 -8.555 1 97.81 104 GLU A O 1
ATOM 822 N N . SER A 1 105 ? -10.672 -0.569 -8.766 1 98 105 SER A N 1
ATOM 823 C CA . SER A 1 105 ? -10.281 -1.495 -7.707 1 98 105 SER A CA 1
ATOM 824 C C . SER A 1 105 ? -8.977 -2.211 -8.055 1 98 105 SER A C 1
ATOM 826 O O . SER A 1 105 ? -8.094 -2.344 -7.211 1 98 105 SER A O 1
ATOM 828 N N . CYS A 1 106 ? -8.914 -2.646 -9.305 1 97.44 106 CYS A N 1
ATOM 829 C CA . CYS A 1 106 ? -7.715 -3.336 -9.758 1 97.44 106 CYS A CA 1
ATOM 830 C C . CYS A 1 106 ? -6.5 -2.42 -9.688 1 97.44 106 CYS A C 1
ATOM 832 O O . CYS A 1 106 ? -5.441 -2.828 -9.203 1 97.44 106 CYS A O 1
ATOM 834 N N . ASP A 1 107 ? -6.668 -1.206 -10.117 1 97.75 107 ASP A N 1
ATOM 835 C CA . ASP A 1 107 ? -5.574 -0.241 -10.109 1 97.75 107 ASP A CA 1
ATOM 836 C C . ASP A 1 107 ? -5.109 0.05 -8.688 1 97.75 107 ASP A C 1
ATOM 838 O O . ASP A 1 107 ? -3.91 0.029 -8.398 1 97.75 107 ASP A O 1
ATOM 842 N N . GLU A 1 108 ? -6.055 0.336 -7.805 1 98.5 108 GLU A N 1
ATOM 843 C CA . GLU A 1 108 ? -5.727 0.607 -6.41 1 98.5 108 GLU A CA 1
ATOM 844 C C . GLU A 1 108 ? -5.043 -0.592 -5.762 1 98.5 108 GLU A C 1
ATOM 846 O O . GLU A 1 108 ? -4.02 -0.442 -5.09 1 98.5 108 GLU A O 1
ATOM 851 N N . THR A 1 109 ? -5.582 -1.77 -6 1 98.44 109 THR A N 1
ATOM 852 C CA . THR A 1 109 ? -5.051 -2.992 -5.406 1 98.44 109 THR A CA 1
ATOM 853 C C . THR A 1 109 ? -3.611 -3.232 -5.859 1 98.44 109 THR A C 1
ATOM 855 O O . THR A 1 109 ? -2.754 -3.594 -5.047 1 98.44 109 THR A O 1
ATOM 858 N N . SER A 1 110 ? -3.381 -2.992 -7.105 1 97.69 110 SER A N 1
ATOM 859 C CA . SER A 1 110 ? -2.059 -3.242 -7.672 1 97.69 110 SER A CA 1
ATOM 860 C C . SER A 1 110 ? -1 -2.365 -7.012 1 97.69 110 SER A C 1
ATOM 862 O O . SER A 1 110 ? 0.176 -2.734 -6.961 1 97.69 110 SER A O 1
ATOM 864 N N . ARG A 1 111 ? -1.426 -1.287 -6.438 1 98.12 111 ARG A N 1
ATOM 865 C CA . ARG A 1 111 ? -0.468 -0.381 -5.809 1 98.12 111 ARG A CA 1
ATOM 866 C C . ARG A 1 111 ? -0.172 -0.803 -4.375 1 98.12 111 ARG A C 1
ATOM 868 O O . ARG A 1 111 ? 0.854 -0.422 -3.809 1 98.12 111 ARG A O 1
ATOM 875 N N . ILE A 1 112 ? -1.104 -1.637 -3.748 1 98.75 112 ILE A N 1
ATOM 876 C CA . ILE A 1 112 ? -0.941 -1.782 -2.307 1 98.75 112 ILE A CA 1
ATOM 877 C C . ILE A 1 112 ? -0.786 -3.26 -1.952 1 98.75 112 ILE A C 1
ATOM 879 O O . ILE A 1 112 ? -0.388 -3.598 -0.834 1 98.75 112 ILE A O 1
ATOM 883 N N . GLU A 1 113 ? -1.097 -4.176 -2.799 1 98.44 113 GLU A N 1
ATOM 884 C CA . GLU A 1 113 ? -1.316 -5.578 -2.453 1 98.44 113 GLU A CA 1
ATOM 885 C C . GLU A 1 113 ? -0.095 -6.172 -1.762 1 98.44 113 GLU A C 1
ATOM 887 O O . GLU A 1 113 ? -0.224 -6.875 -0.755 1 98.44 113 GLU A O 1
ATOM 892 N N . THR A 1 114 ? 1.123 -5.82 -2.17 1 98.62 114 THR A N 1
ATOM 893 C CA . THR A 1 114 ? 2.328 -6.461 -1.653 1 98.62 114 THR A CA 1
ATOM 894 C C . THR A 1 114 ? 2.641 -5.969 -0.243 1 98.62 114 THR A C 1
ATOM 896 O O . THR A 1 114 ? 3.508 -6.52 0.436 1 98.62 114 THR A O 1
ATOM 899 N N . PHE A 1 115 ? 1.855 -5.07 0.227 1 98.56 115 PHE A N 1
ATOM 900 C CA . PHE A 1 115 ? 2.115 -4.48 1.535 1 98.56 115 PHE A CA 1
ATOM 901 C C . PHE A 1 115 ? 1.036 -4.879 2.533 1 98.56 115 PHE A C 1
ATOM 903 O O . PHE A 1 115 ? 1.059 -4.445 3.688 1 98.56 115 PHE A O 1
ATOM 910 N N . VAL A 1 116 ? 0.181 -5.691 2.109 1 98.81 116 VAL A N 1
ATOM 911 C CA . VAL A 1 116 ? -0.873 -6.16 3.004 1 98.81 116 VAL A CA 1
ATOM 912 C C . VAL A 1 116 ? -0.545 -7.566 3.494 1 98.81 116 VAL A C 1
ATOM 914 O O . VAL A 1 116 ? -0.254 -8.461 2.693 1 98.81 116 VAL A O 1
ATOM 917 N N . SER A 1 117 ? -0.632 -7.762 4.742 1 98.56 117 SER A N 1
ATOM 918 C CA . SER A 1 117 ? -0.219 -9.023 5.348 1 98.56 117 SER A CA 1
ATOM 919 C C . SER A 1 117 ? -1.205 -10.141 5.023 1 98.56 117 SER A C 1
ATOM 921 O O . SER A 1 117 ? -2.369 -9.883 4.715 1 98.56 117 SER A O 1
ATOM 923 N N . LYS A 1 118 ? -0.668 -11.383 5.086 1 98.12 118 LYS A N 1
ATOM 924 C CA . LYS A 1 118 ? -1.531 -12.555 4.938 1 98.12 118 LYS A CA 1
ATOM 925 C C . LYS A 1 118 ? -2.619 -12.57 6.008 1 98.12 118 LYS A C 1
ATOM 927 O O . LYS A 1 118 ? -3.77 -12.914 5.727 1 98.12 118 LYS A O 1
ATOM 932 N N . LYS A 1 119 ? -2.23 -12.219 7.188 1 97.69 119 LYS A N 1
ATOM 933 C CA . LYS A 1 119 ? -3.193 -12.195 8.289 1 97.69 119 LYS A CA 1
ATOM 934 C C . LYS A 1 119 ? -4.375 -11.281 7.961 1 97.69 119 LYS A C 1
ATOM 936 O O . LYS A 1 119 ? -5.531 -11.672 8.148 1 97.69 119 LYS A O 1
ATOM 941 N N . ALA A 1 120 ? -4.109 -10.117 7.477 1 98.5 120 ALA A N 1
ATOM 942 C CA . ALA A 1 120 ? -5.168 -9.172 7.125 1 98.5 120 ALA A CA 1
ATOM 943 C C . ALA A 1 120 ? -6.031 -9.711 5.988 1 98.5 120 ALA A C 1
ATOM 945 O O . ALA A 1 120 ? -7.258 -9.633 6.039 1 98.5 120 ALA A O 1
ATOM 946 N N . VAL A 1 121 ? -5.41 -10.273 5.004 1 98.25 121 VAL A N 1
ATOM 947 C CA . VAL A 1 121 ? -6.121 -10.805 3.844 1 98.25 121 VAL A CA 1
ATOM 948 C C . VAL A 1 121 ? -7.039 -11.945 4.277 1 98.25 121 VAL A C 1
ATOM 950 O O . VAL A 1 121 ? -8.195 -12.016 3.848 1 98.25 121 VAL A O 1
ATOM 953 N N . ASP A 1 122 ? -6.496 -12.797 5.078 1 96.88 122 ASP A N 1
ATOM 954 C CA . ASP A 1 122 ? -7.293 -13.93 5.559 1 96.88 122 ASP A CA 1
ATOM 955 C C . ASP A 1 122 ? -8.5 -13.445 6.359 1 96.88 122 ASP A C 1
ATOM 957 O O . ASP A 1 122 ? -9.602 -13.984 6.223 1 96.88 122 ASP A O 1
ATOM 961 N N . ARG A 1 123 ? -8.312 -12.469 7.172 1 97.81 123 ARG A N 1
ATOM 962 C CA . ARG A 1 123 ? -9.414 -11.898 7.945 1 97.81 123 ARG A CA 1
ATOM 963 C C . ARG A 1 123 ? -10.461 -11.281 7.031 1 97.81 123 ARG A C 1
ATOM 965 O O . ARG A 1 123 ? -11.664 -11.484 7.227 1 97.81 123 ARG A O 1
ATOM 972 N N . MET A 1 124 ? -10 -10.555 6.07 1 97.94 124 MET A N 1
ATOM 973 C CA . MET A 1 124 ? -10.914 -9.93 5.113 1 97.94 124 MET A CA 1
ATOM 974 C C . MET A 1 124 ? -11.695 -10.984 4.348 1 97.94 124 MET A C 1
ATOM 976 O O . MET A 1 124 ? -12.914 -10.867 4.184 1 97.94 124 MET A O 1
ATOM 980 N N . CYS A 1 125 ? -10.984 -11.992 3.906 1 97.25 125 CYS A N 1
ATOM 981 C CA . CYS A 1 125 ? -11.633 -13.086 3.199 1 97.25 125 CYS A CA 1
ATOM 982 C C . CYS A 1 125 ? -12.734 -13.703 4.047 1 97.25 125 CYS A C 1
ATOM 984 O O . CYS A 1 125 ? -13.859 -13.891 3.574 1 97.25 125 CYS A O 1
ATOM 986 N N . SER A 1 126 ? -12.391 -14 5.258 1 96.69 126 SER A N 1
ATOM 987 C CA . SER A 1 126 ? -13.359 -14.586 6.18 1 96.69 126 SER A CA 1
ATOM 988 C C . SER A 1 126 ? -14.547 -13.648 6.406 1 96.69 126 SER A C 1
ATOM 990 O O . SER A 1 126 ? -15.695 -14.086 6.383 1 96.69 126 SER A O 1
ATOM 992 N N . SER A 1 127 ? -14.25 -12.438 6.59 1 96.69 127 SER A N 1
ATOM 993 C CA . SER A 1 127 ? -15.281 -11.438 6.836 1 96.69 127 SER A CA 1
ATOM 994 C C . SER A 1 127 ? -16.234 -11.328 5.652 1 96.69 127 SER A C 1
ATOM 996 O O . SER A 1 127 ? -17.422 -11.039 5.824 1 96.69 127 SER A O 1
ATOM 998 N N . MET A 1 128 ? -15.734 -11.617 4.469 1 96.69 128 MET A N 1
ATOM 999 C CA . MET A 1 128 ? -16.531 -11.508 3.25 1 96.69 128 MET A CA 1
ATOM 1000 C C . MET A 1 128 ? -17.297 -12.797 2.979 1 96.69 128 MET A C 1
ATOM 1002 O O . MET A 1 128 ? -17.984 -12.922 1.963 1 96.69 128 MET A O 1
ATOM 1006 N N . GLY A 1 129 ? -17.094 -13.703 3.791 1 96.19 129 GLY A N 1
ATOM 1007 C CA . GLY A 1 129 ? -17.766 -14.984 3.615 1 96.19 129 GLY A CA 1
ATOM 1008 C C . GLY A 1 129 ? -17.094 -15.875 2.582 1 96.19 129 GLY A C 1
ATOM 1009 O O . GLY A 1 129 ? -17.766 -16.609 1.865 1 96.19 129 GLY A O 1
ATOM 1010 N N . HIS A 1 130 ? -15.852 -15.719 2.373 1 96.62 130 HIS A N 1
ATOM 1011 C CA . HIS A 1 130 ? -15.047 -16.516 1.455 1 96.62 130 HIS A CA 1
ATOM 1012 C C . HIS A 1 130 ? -15.602 -16.453 0.036 1 96.62 130 HIS A C 1
ATOM 1014 O O . HIS A 1 130 ? -15.992 -17.484 -0.528 1 96.62 130 HIS A O 1
ATOM 1020 N N . PRO A 1 131 ? -15.516 -15.281 -0.51 1 96.5 131 PRO A N 1
ATOM 1021 C CA . PRO A 1 131 ? -16.062 -15.141 -1.856 1 96.5 131 PRO A CA 1
ATOM 1022 C C . PRO A 1 131 ? -15.383 -16.031 -2.881 1 96.5 131 PRO A C 1
ATOM 1024 O O . PRO A 1 131 ? -14.211 -16.375 -2.721 1 96.5 131 PRO A O 1
ATOM 1027 N N . THR A 1 132 ? -16.078 -16.344 -3.988 1 95.38 132 THR A N 1
ATOM 1028 C CA . THR A 1 132 ? -15.531 -17.297 -4.945 1 95.38 132 THR A CA 1
ATOM 1029 C C . THR A 1 132 ? -15.25 -16.625 -6.285 1 95.38 132 THR A C 1
ATOM 1031 O O . THR A 1 132 ? -14.633 -17.234 -7.168 1 95.38 132 THR A O 1
ATOM 1034 N N . ILE A 1 133 ? -15.75 -15.406 -6.418 1 96.12 133 ILE A N 1
ATOM 1035 C CA . ILE A 1 133 ? -15.523 -14.688 -7.668 1 96.12 133 ILE A CA 1
ATOM 1036 C C . ILE A 1 133 ? -14.898 -13.328 -7.367 1 96.12 133 ILE A C 1
ATOM 1038 O O . ILE A 1 133 ? -15.336 -12.625 -6.453 1 96.12 133 ILE A O 1
ATOM 1042 N N . SER A 1 134 ? -13.914 -12.992 -8.078 1 95.94 134 SER A N 1
ATOM 1043 C CA . SER A 1 134 ? -13.242 -11.711 -7.91 1 95.94 134 SER A CA 1
ATOM 1044 C C . SER A 1 134 ? -13.867 -10.633 -8.797 1 95.94 134 SER A C 1
ATOM 1046 O O . SER A 1 134 ? -14.523 -10.953 -9.789 1 95.94 134 SER A O 1
ATOM 1048 N N . CYS A 1 135 ? -13.664 -9.391 -8.43 1 95.12 135 CYS A N 1
ATOM 1049 C CA . CYS A 1 135 ? -14.188 -8.305 -9.25 1 95.12 135 CYS A CA 1
ATOM 1050 C C . CYS A 1 135 ? -13.172 -7.887 -10.312 1 95.12 135 CYS A C 1
ATOM 1052 O O . CYS A 1 135 ? -13.516 -7.18 -11.258 1 95.12 135 CYS A O 1
ATOM 1054 N N . CYS A 1 136 ? -11.922 -8.242 -10.062 1 88.81 136 CYS A N 1
ATOM 1055 C CA . CYS A 1 136 ? -10.875 -7.867 -11.008 1 88.81 136 CYS A CA 1
ATOM 1056 C C . CYS A 1 136 ? -9.812 -8.953 -11.102 1 88.81 136 CYS A C 1
ATOM 1058 O O . CYS A 1 136 ? -9.516 -9.625 -10.109 1 88.81 136 CYS A O 1
ATOM 1060 N N . VAL A 1 137 ? -9.383 -9.148 -12.32 1 79.12 137 VAL A N 1
ATOM 1061 C CA . VAL A 1 137 ? -8.273 -10.07 -12.562 1 79.12 137 VAL A CA 1
ATOM 1062 C C . VAL A 1 137 ? -7.344 -9.492 -13.625 1 79.12 137 VAL A C 1
ATOM 1064 O O . VAL A 1 137 ? -7.781 -8.742 -14.5 1 79.12 137 VAL A O 1
ATOM 1067 N N . LYS A 1 138 ? -6.109 -9.789 -13.383 1 86 138 LYS A N 1
ATOM 1068 C CA . LYS A 1 138 ? -5.141 -9.414 -14.414 1 86 138 LYS A CA 1
ATOM 1069 C C . LYS A 1 138 ? -5.164 -10.398 -15.578 1 86 138 LYS A C 1
ATOM 1071 O O . LYS A 1 138 ? -5.711 -11.492 -15.453 1 86 138 LYS A O 1
ATOM 1076 N N . PRO A 1 139 ? -4.629 -9.883 -16.703 1 82.19 139 PRO A N 1
ATOM 1077 C CA . PRO A 1 139 ? -4.633 -10.789 -17.859 1 82.19 139 PRO A CA 1
ATOM 1078 C C . PRO A 1 139 ? -3.986 -12.141 -17.547 1 82.19 139 PRO A C 1
ATOM 1080 O O . PRO A 1 139 ? -2.918 -12.188 -16.922 1 82.19 139 PRO A O 1
ATOM 1083 N N . GLY A 1 140 ? -4.621 -13.234 -17.906 1 83.94 140 GLY A N 1
ATOM 1084 C CA . GLY A 1 140 ? -4.09 -14.578 -17.734 1 83.94 140 GLY A CA 1
ATOM 1085 C C . GLY A 1 140 ? -4.465 -15.195 -16.391 1 83.94 140 GLY A C 1
ATOM 1086 O O . GLY A 1 140 ? -4.18 -16.375 -16.141 1 83.94 140 GLY A O 1
ATOM 1087 N N . GLU A 1 141 ? -5.07 -14.398 -15.594 1 87.5 141 GLU A N 1
ATOM 1088 C CA . GLU A 1 141 ? -5.441 -14.898 -14.266 1 87.5 141 GLU A CA 1
ATOM 1089 C C . GLU A 1 141 ? -6.91 -15.312 -14.227 1 87.5 141 GLU A C 1
ATOM 1091 O O . GLU A 1 141 ? -7.723 -14.805 -15 1 87.5 141 GLU A O 1
ATOM 1096 N N . ALA A 1 142 ? -7.129 -16.281 -13.336 1 83.88 142 ALA A N 1
ATOM 1097 C CA . ALA A 1 142 ? -8.5 -16.734 -13.156 1 83.88 142 ALA A CA 1
ATOM 1098 C C . ALA A 1 142 ? -9.281 -15.797 -12.242 1 83.88 142 ALA A C 1
ATOM 1100 O O . ALA A 1 142 ? -8.719 -15.227 -11.305 1 83.88 142 ALA A O 1
ATOM 1101 N N . ARG A 1 143 ? -10.562 -15.711 -12.523 1 87.81 143 ARG A N 1
ATOM 1102 C CA . ARG A 1 143 ? -11.43 -14.891 -11.688 1 87.81 143 ARG A CA 1
ATOM 1103 C C . ARG A 1 143 ? -11.867 -15.641 -10.438 1 87.81 143 ARG A C 1
ATOM 1105 O O . ARG A 1 143 ? -12.312 -15.031 -9.461 1 87.81 143 ARG A O 1
ATOM 1112 N N . GLN A 1 144 ? -11.797 -16.906 -10.555 1 92.31 144 GLN A N 1
ATOM 1113 C CA . GLN A 1 144 ? -12.195 -17.734 -9.414 1 92.31 144 GLN A CA 1
ATOM 1114 C C . GLN A 1 144 ? -11.195 -17.609 -8.273 1 92.31 144 GLN A C 1
ATOM 1116 O O . GLN A 1 144 ? -9.984 -17.641 -8.492 1 92.31 144 GLN A O 1
ATOM 1121 N N . ILE A 1 145 ? -11.742 -17.406 -7.141 1 94.19 145 ILE A N 1
ATOM 1122 C CA . ILE A 1 145 ? -10.914 -17.344 -5.941 1 94.19 145 ILE A CA 1
ATOM 1123 C C . ILE A 1 145 ? -10.859 -18.719 -5.281 1 94.19 145 ILE A C 1
ATOM 1125 O O . ILE A 1 145 ? -11.891 -19.25 -4.859 1 94.19 145 ILE A O 1
ATOM 1129 N N . ASN A 1 146 ? -9.727 -19.234 -5.191 1 90 146 ASN A N 1
ATOM 1130 C CA . ASN A 1 146 ? -9.547 -20.531 -4.559 1 90 146 ASN A CA 1
ATOM 1131 C C . ASN A 1 146 ? -9.172 -20.391 -3.086 1 90 146 ASN A C 1
ATOM 1133 O O . ASN A 1 146 ? -8.344 -19.547 -2.727 1 90 146 ASN A O 1
ATOM 1137 N N . HIS A 1 147 ? -9.953 -21.047 -2.221 1 87.75 147 HIS A N 1
ATOM 1138 C CA . HIS A 1 147 ? -9.695 -21.016 -0.787 1 87.75 147 HIS A CA 1
ATOM 1139 C C . HIS A 1 147 ? -9.125 -22.344 -0.297 1 87.75 147 HIS A C 1
ATOM 1141 O O . HIS A 1 147 ? -9.594 -23.406 -0.691 1 87.75 147 HIS A O 1
ATOM 1147 N N . ASP A 1 148 ? -7.98 -22.625 -0.382 1 65.44 148 ASP A N 1
ATOM 1148 C CA . ASP A 1 148 ? -7.594 -23.922 0.164 1 65.44 148 ASP A CA 1
ATOM 1149 C C . ASP A 1 148 ? -8.531 -24.344 1.292 1 65.44 148 ASP A C 1
ATOM 1151 O O . ASP A 1 148 ? -9.688 -23.922 1.342 1 65.44 148 ASP A O 1
ATOM 1155 N N . SER A 1 149 ? -7.992 -24.547 2.709 1 49.81 149 SER A N 1
ATOM 1156 C CA . SER A 1 149 ? -8.594 -25.094 3.92 1 49.81 149 SER A CA 1
ATOM 1157 C C . SER A 1 149 ? -9.672 -24.172 4.469 1 49.81 149 SER A C 1
ATOM 1159 O O . SER A 1 149 ? -10.109 -24.312 5.609 1 49.81 149 SER A O 1
ATOM 1161 N N . CYS A 1 150 ? -10.117 -23.141 3.857 1 47.34 150 CYS A N 1
ATOM 1162 C CA . CYS A 1 150 ? -10.922 -22.281 4.707 1 47.34 150 CYS A CA 1
ATOM 1163 C C . CYS A 1 150 ? -12.18 -22.984 5.184 1 47.34 150 CYS A C 1
ATOM 1165 O O . CYS A 1 150 ? -12.953 -22.438 5.969 1 47.34 150 CYS A O 1
ATOM 1167 N N . PHE A 1 151 ? -12.68 -24.047 4.414 1 39.78 151 PHE A N 1
ATOM 1168 C CA . PHE A 1 151 ? -13.945 -24.625 4.859 1 39.78 151 PHE A CA 1
ATOM 1169 C C . PHE A 1 151 ? -13.773 -25.328 6.195 1 39.78 151 PHE A C 1
ATOM 1171 O O . PHE A 1 151 ? -14.734 -25.875 6.746 1 39.78 151 PHE A O 1
ATOM 1178 N N . HIS A 1 152 ? -12.633 -25.672 6.727 1 38.31 152 HIS A N 1
ATOM 1179 C CA . HIS A 1 152 ? -12.727 -26.609 7.844 1 38.31 152 HIS A CA 1
ATOM 1180 C C . HIS A 1 152 ? -13.539 -26.016 8.992 1 38.31 152 HIS A C 1
ATOM 1182 O O . HIS A 1 152 ? -14.125 -26.75 9.781 1 38.31 152 HIS A O 1
ATOM 1188 N N . GLU A 1 153 ? -13.242 -24.812 9.477 1 37.06 153 GLU A N 1
ATOM 1189 C CA . GLU A 1 153 ? -13.711 -24.703 10.859 1 37.06 153 GLU A CA 1
ATOM 1190 C C . GLU A 1 153 ? -15.234 -24.734 10.93 1 37.06 153 GLU A C 1
ATOM 1192 O O . GLU A 1 153 ? -15.805 -25.438 11.773 1 37.06 153 GLU A O 1
ATOM 1197 N N . SER A 1 154 ? -16.047 -23.656 10.656 1 34.75 154 SER A N 1
ATOM 1198 C CA . SER A 1 154 ? -17.266 -23.578 11.453 1 34.75 154 SER A CA 1
ATOM 1199 C C . SER A 1 154 ? -18.344 -24.516 10.922 1 34.75 154 SER A C 1
ATOM 1201 O O . SER A 1 154 ? -19.266 -24.078 10.227 1 34.75 154 SER A O 1
ATOM 1203 N N . ARG A 1 155 ? -18.031 -25.656 10.266 1 32.5 155 ARG A N 1
ATOM 1204 C CA . ARG A 1 155 ? -19.25 -26.453 10.133 1 32.5 155 ARG A CA 1
ATOM 1205 C C . ARG A 1 155 ? -19.906 -26.688 11.492 1 32.5 155 ARG A C 1
ATOM 1207 O O . ARG A 1 155 ? -19.234 -27.125 12.438 1 32.5 155 ARG A O 1
ATOM 1214 N N . PRO A 1 156 ? -20.938 -25.969 11.938 1 33.25 156 PRO A N 1
ATOM 1215 C CA . PRO A 1 156 ? -21.703 -26.453 13.086 1 33.25 156 PRO A CA 1
ATOM 1216 C C . PRO A 1 156 ? -21.984 -27.953 13.016 1 33.25 156 PRO A C 1
ATOM 1218 O O . PRO A 1 156 ? -22.172 -28.5 11.922 1 33.25 156 PRO A O 1
ATOM 1221 N N . ASN A 1 157 ? -21.375 -28.812 13.836 1 32.38 157 ASN A N 1
ATOM 1222 C CA . ASN A 1 157 ? -21.859 -30.125 14.25 1 32.38 157 ASN A CA 1
ATOM 1223 C C . ASN A 1 157 ? -23.375 -30.156 14.328 1 32.38 157 ASN A C 1
ATOM 1225 O O . ASN A 1 157 ? -23.969 -29.594 15.25 1 32.38 157 ASN A O 1
ATOM 1229 N N . LEU A 1 158 ? -24.125 -29.844 13.391 1 30.66 158 LEU A N 1
ATOM 1230 C CA . LEU A 1 158 ? -25.516 -30.266 13.453 1 30.66 158 LEU A CA 1
ATOM 1231 C C . LEU A 1 158 ? -25.625 -31.719 13.914 1 30.66 158 LEU A C 1
ATOM 1233 O O . LEU A 1 158 ? -25.031 -32.625 13.289 1 30.66 158 LEU A O 1
ATOM 1237 N N . ILE A 1 159 ? -25.797 -31.953 15.242 1 30.5 159 ILE A N 1
ATOM 1238 C CA . ILE A 1 159 ? -26.219 -33.125 16.016 1 30.5 159 ILE A CA 1
ATOM 1239 C C . ILE A 1 159 ? -27.25 -33.938 15.219 1 30.5 159 ILE A C 1
ATOM 1241 O O . ILE A 1 159 ? -28.266 -33.375 14.789 1 30.5 159 ILE A O 1
ATOM 1245 N N . LYS A 1 160 ? -26.891 -35 14.703 1 31.12 160 LYS A N 1
ATOM 1246 C CA . LYS A 1 160 ? -27.703 -36.156 14.344 1 31.12 160 LYS A CA 1
ATOM 1247 C C . LYS A 1 160 ? -28.797 -36.406 15.383 1 31.12 160 LYS A C 1
ATOM 1249 O O . LYS A 1 160 ? -29.438 -37.438 15.375 1 31.12 160 LYS A O 1
ATOM 1254 N N . LYS A 1 161 ? -29.203 -35.344 16.203 1 27.47 161 LYS A N 1
ATOM 1255 C CA . LYS A 1 161 ? -30.25 -35.906 17.047 1 27.47 161 LYS A CA 1
ATOM 1256 C C . LYS A 1 161 ? -31.469 -36.281 16.234 1 27.47 161 LYS A C 1
ATOM 1258 O O . LYS A 1 161 ? -32.156 -37.281 16.547 1 27.47 161 LYS A O 1
ATOM 1263 N N . LEU A 1 162 ? -32.031 -35.625 15.305 1 24.06 162 LEU A N 1
ATOM 1264 C CA . LEU A 1 162 ? -33.375 -36.219 15.203 1 24.06 162 LEU A CA 1
ATOM 1265 C C . LEU A 1 162 ? -33.312 -37.5 14.398 1 24.06 162 LEU A C 1
ATOM 1267 O O . LEU A 1 162 ? -32.594 -37.594 13.398 1 24.06 162 LEU A O 1
ATOM 1271 N N . MET B 1 1 ? -4.793 44.281 -7.039 1 29.89 1 MET B N 1
ATOM 1272 C CA . MET B 1 1 ? -5.527 43.188 -6.391 1 29.89 1 MET B CA 1
ATOM 1273 C C . MET B 1 1 ? -5.117 41.844 -6.961 1 29.89 1 MET B C 1
ATOM 1275 O O . MET B 1 1 ? -5.523 41.469 -8.07 1 29.89 1 MET B O 1
ATOM 1279 N N . THR B 1 2 ? -3.826 41.562 -6.91 1 34 2 THR B N 1
ATOM 1280 C CA . THR B 1 2 ? -3.205 40.344 -7.379 1 34 2 THR B CA 1
ATOM 1281 C C . THR B 1 2 ? -3.99 39.125 -6.902 1 34 2 THR B C 1
ATOM 1283 O O . THR B 1 2 ? -4.281 39 -5.711 1 34 2 THR B O 1
ATOM 1286 N N . GLU B 1 3 ? -4.992 38.656 -7.629 1 37.25 3 GLU B N 1
ATOM 1287 C CA . GLU B 1 3 ? -5.734 37.438 -7.379 1 37.25 3 GLU B CA 1
ATOM 1288 C C . GLU B 1 3 ? -4.812 36.312 -6.875 1 37.25 3 GLU B C 1
ATOM 1290 O O . GLU B 1 3 ? -3.883 35.906 -7.574 1 37.25 3 GLU B O 1
ATOM 1295 N N . ASN B 1 4 ? -4.332 36.469 -5.664 1 38.53 4 ASN B N 1
ATOM 1296 C CA . ASN B 1 4 ? -3.709 35.312 -5.004 1 38.53 4 ASN B CA 1
ATOM 1297 C C . ASN B 1 4 ? -4.406 34 -5.375 1 38.53 4 ASN B C 1
ATOM 1299 O O . ASN B 1 4 ? -5.469 33.688 -4.832 1 38.53 4 ASN B O 1
ATOM 1303 N N . LYS B 1 5 ? -4.66 33.844 -6.633 1 39.84 5 LYS B N 1
ATOM 1304 C CA . LYS B 1 5 ? -5.109 32.531 -7.035 1 39.84 5 LYS B CA 1
ATOM 1305 C C . LYS B 1 5 ? -4.438 31.438 -6.203 1 39.84 5 LYS B C 1
ATOM 1307 O O . LYS B 1 5 ? -3.246 31.172 -6.363 1 39.84 5 LYS B O 1
ATOM 1312 N N . SER B 1 6 ? -4.68 31.438 -4.949 1 45.38 6 SER B N 1
ATOM 1313 C CA . SER B 1 6 ? -4.312 30.219 -4.238 1 45.38 6 SER B CA 1
ATOM 1314 C C . SER B 1 6 ? -4.398 29 -5.152 1 45.38 6 SER B C 1
ATOM 1316 O O . SER B 1 6 ? -5.469 28.672 -5.664 1 45.38 6 SER B O 1
ATOM 1318 N N . LYS B 1 7 ? -3.568 28.938 -6.137 1 45.22 7 LYS B N 1
ATOM 1319 C CA . LYS B 1 7 ? -3.463 27.781 -7.031 1 45.22 7 LYS B CA 1
ATOM 1320 C C . LYS B 1 7 ? -3.885 26.5 -6.328 1 45.22 7 LYS B C 1
ATOM 1322 O O . LYS B 1 7 ? -3.168 26 -5.461 1 45.22 7 LYS B O 1
ATOM 1327 N N . ASN B 1 8 ? -5.113 26.328 -6.098 1 53.12 8 ASN B N 1
ATOM 1328 C CA . ASN B 1 8 ? -5.695 25.109 -5.559 1 53.12 8 ASN B CA 1
ATOM 1329 C C . ASN B 1 8 ? -5.094 23.859 -6.207 1 53.12 8 ASN B C 1
ATOM 1331 O O . ASN B 1 8 ? -5.41 23.547 -7.355 1 53.12 8 ASN B O 1
ATOM 1335 N N . VAL B 1 9 ? -3.795 23.672 -6.023 1 63.5 9 VAL B N 1
ATOM 1336 C CA . VAL B 1 9 ? -3.154 22.5 -6.605 1 63.5 9 VAL B CA 1
ATOM 1337 C C . VAL B 1 9 ? -3.949 21.234 -6.246 1 63.5 9 VAL B C 1
ATOM 1339 O O . VAL B 1 9 ? -4.27 21.016 -5.078 1 63.5 9 VAL B O 1
ATOM 1342 N N . GLU B 1 10 ? -4.559 20.641 -7.293 1 87.12 10 GLU B N 1
ATOM 1343 C CA . GLU B 1 10 ? -5.305 19.391 -7.176 1 87.12 10 GLU B CA 1
ATOM 1344 C C . GLU B 1 10 ? -4.41 18.266 -6.676 1 87.12 10 GLU B C 1
ATOM 1346 O O . GLU B 1 10 ? -3.342 18.016 -7.234 1 87.12 10 GLU B O 1
ATOM 1351 N N . ILE B 1 11 ? -4.742 17.75 -5.527 1 94.25 11 ILE B N 1
ATOM 1352 C CA . ILE B 1 11 ? -4.012 16.656 -4.879 1 94.25 11 ILE B CA 1
ATOM 1353 C C . ILE B 1 11 ? -4.551 15.312 -5.363 1 94.25 11 ILE B C 1
ATOM 1355 O O . ILE B 1 11 ? -5.758 15.07 -5.328 1 94.25 11 ILE B O 1
ATOM 1359 N N . SER B 1 12 ? -3.656 14.445 -5.977 1 97.25 12 SER B N 1
ATOM 1360 C CA . SER B 1 12 ? -4.031 13.07 -6.301 1 97.25 12 SER B CA 1
ATOM 1361 C C . SER B 1 12 ? -3.795 12.133 -5.121 1 97.25 12 SER B C 1
ATOM 1363 O O . SER B 1 12 ? -4.43 11.086 -5.016 1 97.25 12 SER B O 1
ATOM 1365 N N . GLY B 1 13 ? -2.879 12.477 -4.281 1 97.75 13 GLY B N 1
ATOM 1366 C CA . GLY B 1 13 ? -2.5 11.695 -3.119 1 97.75 13 GLY B CA 1
ATOM 1367 C C . GLY B 1 13 ? -1.337 10.758 -3.385 1 97.75 13 GLY B C 1
ATOM 1368 O O . GLY B 1 13 ? -0.875 10.062 -2.48 1 97.75 13 GLY B O 1
ATOM 1369 N N . LEU B 1 14 ? -0.79 10.789 -4.586 1 98.31 14 LEU B N 1
ATOM 1370 C CA . LEU B 1 14 ? 0.226 9.812 -4.965 1 98.31 14 LEU B CA 1
ATOM 1371 C C . LEU B 1 14 ? 1.542 10.5 -5.309 1 98.31 14 LEU B C 1
ATOM 1373 O O . LEU B 1 14 ? 2.418 9.906 -5.938 1 98.31 14 LEU B O 1
ATOM 1377 N N . GLU B 1 15 ? 1.715 11.758 -4.863 1 97.69 15 GLU B N 1
ATOM 1378 C CA . GLU B 1 15 ? 2.855 12.586 -5.246 1 97.69 15 GLU B CA 1
ATOM 1379 C C . GLU B 1 15 ? 4.074 12.281 -4.379 1 97.69 15 GLU B C 1
ATOM 1381 O O . GLU B 1 15 ? 5.215 12.414 -4.832 1 97.69 15 GLU B O 1
ATOM 1386 N N . LEU B 1 16 ? 3.832 11.836 -3.182 1 98.25 16 LEU B N 1
ATOM 1387 C CA . LEU B 1 16 ? 4.922 11.875 -2.213 1 98.25 16 LEU B CA 1
ATOM 1388 C C . LEU B 1 16 ? 5.242 10.477 -1.7 1 98.25 16 LEU B C 1
ATOM 1390 O O . LEU B 1 16 ? 4.34 9.664 -1.494 1 98.25 16 LEU B O 1
ATOM 1394 N N . SER B 1 17 ? 6.488 10.281 -1.411 1 97.69 17 SER B N 1
ATOM 1395 C CA . SER B 1 17 ? 6.949 9.039 -0.8 1 97.69 17 SER B CA 1
ATOM 1396 C C . SER B 1 17 ? 6.473 8.922 0.644 1 97.69 17 SER B C 1
ATOM 1398 O O . SER B 1 17 ? 6.105 9.922 1.264 1 97.69 17 SER B O 1
ATOM 1400 N N . PRO B 1 18 ? 6.562 7.668 1.165 1 97.94 18 PRO B N 1
ATOM 1401 C CA . PRO B 1 18 ? 6.141 7.473 2.555 1 97.94 18 PRO B CA 1
ATOM 1402 C C . PRO B 1 18 ? 6.906 8.359 3.535 1 97.94 18 PRO B C 1
ATOM 1404 O O . PRO B 1 18 ? 6.305 8.938 4.445 1 97.94 18 PRO B O 1
ATOM 1407 N N . ARG B 1 19 ? 8.148 8.516 3.312 1 97.75 19 ARG B N 1
ATOM 1408 C CA . ARG B 1 19 ? 8.945 9.305 4.238 1 97.75 19 ARG B CA 1
ATOM 1409 C C . ARG B 1 19 ? 8.547 10.781 4.188 1 97.75 19 ARG B C 1
ATOM 1411 O O . ARG B 1 19 ? 8.438 11.438 5.223 1 97.75 19 ARG B O 1
ATOM 1418 N N . LYS B 1 20 ? 8.336 11.273 3.029 1 98.06 20 LYS B N 1
ATOM 1419 C CA . LYS B 1 20 ? 7.922 12.664 2.875 1 98.06 20 LYS B CA 1
ATOM 1420 C C . LYS B 1 20 ? 6.566 12.914 3.527 1 98.06 20 LYS B C 1
ATOM 1422 O O . LYS B 1 20 ? 6.367 13.93 4.195 1 98.06 20 LYS B O 1
ATOM 1427 N N . VAL B 1 21 ? 5.727 11.969 3.344 1 98.06 21 VAL B N 1
ATOM 1428 C CA . VAL B 1 21 ? 4.41 12.055 3.965 1 98.06 21 VAL B CA 1
ATOM 1429 C C . VAL B 1 21 ? 4.555 12.078 5.484 1 98.06 21 VAL B C 1
ATOM 1431 O O . VAL B 1 21 ? 3.908 12.883 6.164 1 98.06 21 VAL B O 1
ATOM 1434 N N . SER B 1 22 ? 5.414 11.266 5.992 1 97.25 22 SER B N 1
ATOM 1435 C CA . SER B 1 22 ? 5.629 11.219 7.438 1 97.25 22 SER B CA 1
ATOM 1436 C C . SER B 1 22 ? 6.156 12.547 7.961 1 97.25 22 SER B C 1
ATOM 1438 O O . SER B 1 22 ? 5.766 12.992 9.039 1 97.25 22 SER B O 1
ATOM 1440 N N . TYR B 1 23 ? 7.039 13.164 7.23 1 97.56 23 TYR B N 1
ATOM 1441 C CA . TYR B 1 23 ? 7.559 14.461 7.641 1 97.56 23 TYR B CA 1
ATOM 1442 C C . TYR B 1 23 ? 6.449 15.5 7.688 1 97.56 23 TYR B C 1
ATOM 1444 O O . TYR B 1 23 ? 6.363 16.281 8.633 1 97.56 23 TYR B O 1
ATOM 1452 N N . LEU B 1 24 ? 5.594 15.516 6.695 1 97.5 24 LEU B N 1
ATOM 1453 C CA . LEU B 1 24 ? 4.5 16.484 6.645 1 97.5 24 LEU B CA 1
ATOM 1454 C C . LEU B 1 24 ? 3.555 16.297 7.824 1 97.5 24 LEU B C 1
ATOM 1456 O O . LEU B 1 24 ? 3.145 17.281 8.453 1 97.5 24 LEU B O 1
ATOM 1460 N N . LYS B 1 25 ? 3.236 15.086 8.109 1 96.31 25 LYS B N 1
ATOM 1461 C CA . LYS B 1 25 ? 2.352 14.82 9.234 1 96.31 25 LYS B CA 1
ATOM 1462 C C . LYS B 1 25 ? 2.988 15.266 10.547 1 96.31 25 LYS B C 1
ATOM 1464 O O . LYS B 1 25 ? 2.311 15.82 11.422 1 96.31 25 LYS B O 1
ATOM 1469 N N . PHE B 1 26 ? 4.258 14.977 10.656 1 96.81 26 PHE B N 1
ATOM 1470 C CA . PHE B 1 26 ? 4.996 15.367 11.852 1 96.81 26 PHE B CA 1
ATOM 1471 C C . PHE B 1 26 ? 4.957 16.875 12.039 1 96.81 26 PHE B C 1
ATOM 1473 O O . PHE B 1 26 ? 4.664 17.359 13.133 1 96.81 26 PHE B O 1
ATOM 1480 N N . LEU B 1 27 ? 5.184 17.609 11.023 1 97.06 27 LEU B N 1
ATOM 1481 C CA . LEU B 1 27 ? 5.191 19.062 11.078 1 97.06 27 LEU B CA 1
ATOM 1482 C C . LEU B 1 27 ? 3.803 19.609 11.391 1 97.06 27 LEU B C 1
ATOM 1484 O O . LEU B 1 27 ? 3.664 20.609 12.102 1 97.06 27 LEU B O 1
ATOM 1488 N N . LEU B 1 28 ? 2.828 18.984 10.828 1 95.75 28 LEU B N 1
ATOM 1489 C CA . LEU B 1 28 ? 1.454 19.375 11.117 1 95.75 28 LEU B CA 1
ATOM 1490 C C . LEU B 1 28 ? 1.153 19.234 12.609 1 95.75 28 LEU B C 1
ATOM 1492 O O . LEU B 1 28 ? 0.547 20.125 13.211 1 95.75 28 LEU B O 1
ATOM 1496 N N . THR B 1 29 ? 1.55 18.141 13.18 1 93.62 29 THR B N 1
ATOM 1497 C CA . THR B 1 29 ? 1.292 17.859 14.586 1 93.62 29 THR B CA 1
ATOM 1498 C C . THR B 1 29 ? 2.037 18.859 15.477 1 93.62 29 THR B C 1
ATOM 1500 O O . THR B 1 29 ? 1.537 19.25 16.531 1 93.62 29 THR B O 1
ATOM 1503 N N . LYS B 1 30 ? 3.18 19.25 15.078 1 93.38 30 LYS B N 1
ATOM 1504 C CA . LYS B 1 30 ? 3.973 20.203 15.852 1 93.38 30 LYS B CA 1
ATOM 1505 C C . LYS B 1 30 ? 3.383 21.609 15.758 1 93.38 30 LYS B C 1
ATOM 1507 O O . LYS B 1 30 ? 3.344 22.328 16.75 1 93.38 30 LYS B O 1
ATOM 1512 N N . GLY B 1 31 ? 2.945 21.953 14.547 1 90.19 31 GLY B N 1
ATOM 1513 C CA . GLY B 1 31 ? 2.262 23.219 14.359 1 90.19 31 GLY B CA 1
ATOM 1514 C C . GLY B 1 31 ? 3.195 24.422 14.414 1 90.19 31 GLY B C 1
ATOM 1515 O O . GLY B 1 31 ? 2.746 25.562 14.578 1 90.19 31 GLY B O 1
ATOM 1516 N N . GLU B 1 32 ? 4.473 24.203 14.547 1 89.12 32 GLU B N 1
ATOM 1517 C CA . GLU B 1 32 ? 5.477 25.266 14.602 1 89.12 32 GLU B CA 1
ATOM 1518 C C . GLU B 1 32 ? 6.688 24.922 13.734 1 89.12 32 GLU B C 1
ATOM 1520 O O . GLU B 1 32 ? 6.688 23.906 13.031 1 89.12 32 GLU B O 1
ATOM 1525 N N . THR B 1 33 ? 7.559 25.891 13.688 1 94.56 33 THR B N 1
ATOM 1526 C CA . THR B 1 33 ? 8.82 25.656 13 1 94.56 33 THR B CA 1
ATOM 1527 C C . THR B 1 33 ? 9.641 24.594 13.711 1 94.56 33 THR B C 1
ATOM 1529 O O . THR B 1 33 ? 9.719 24.578 14.938 1 94.56 33 THR B O 1
ATOM 1532 N N . VAL B 1 34 ? 10.164 23.703 12.914 1 96.5 34 VAL B N 1
ATOM 1533 C CA . VAL B 1 34 ? 10.922 22.578 13.461 1 96.5 34 VAL B CA 1
ATOM 1534 C C . VAL B 1 34 ? 12.305 22.531 12.82 1 96.5 34 VAL B C 1
ATOM 1536 O O . VAL B 1 34 ? 12.438 22.656 11.594 1 96.5 34 VAL B O 1
ATOM 1539 N N . ARG B 1 35 ? 13.281 22.312 13.633 1 95.31 35 ARG B N 1
ATOM 1540 C CA . ARG B 1 35 ? 14.641 22.188 13.109 1 95.31 35 ARG B CA 1
ATOM 1541 C C . ARG B 1 35 ? 14.836 20.844 12.422 1 95.31 35 ARG B C 1
ATOM 1543 O O . ARG B 1 35 ? 14.266 19.844 12.836 1 95.31 35 ARG B O 1
ATOM 1550 N N . THR B 1 36 ? 15.75 20.891 11.398 1 93.94 36 THR B N 1
ATOM 1551 C CA . THR B 1 36 ? 16.062 19.672 10.672 1 93.94 36 THR B CA 1
ATOM 1552 C C . THR B 1 36 ? 16.609 18.609 11.617 1 93.94 36 THR B C 1
ATOM 1554 O O . THR B 1 36 ? 16.297 17.422 11.461 1 93.94 36 THR B O 1
ATOM 1557 N N . THR B 1 37 ? 17.312 19.016 12.594 1 95.06 37 THR B N 1
ATOM 1558 C CA . THR B 1 37 ? 17.906 18.094 13.555 1 95.06 37 THR B CA 1
ATOM 1559 C C . THR B 1 37 ? 16.812 17.406 14.375 1 95.06 37 THR B C 1
ATOM 1561 O O . THR B 1 37 ? 16.953 16.234 14.727 1 95.06 37 THR B O 1
ATOM 1564 N N . GLU B 1 38 ? 15.805 18.062 14.703 1 96.31 38 GLU B N 1
ATOM 1565 C CA . GLU B 1 38 ? 14.68 17.5 15.438 1 96.31 38 GLU B CA 1
ATOM 1566 C C . GLU B 1 38 ? 13.961 16.438 14.617 1 96.31 38 GLU B C 1
ATOM 1568 O O . GLU B 1 38 ? 13.547 15.406 15.156 1 96.31 38 GLU B O 1
ATOM 1573 N N . ILE B 1 39 ? 13.836 16.688 13.367 1 96.81 39 ILE B N 1
ATOM 1574 C CA . ILE B 1 39 ? 13.219 15.703 12.477 1 96.81 39 ILE B CA 1
ATOM 1575 C C . ILE B 1 39 ? 14.086 14.453 12.391 1 96.81 39 ILE B C 1
ATOM 1577 O O . ILE B 1 39 ? 13.586 13.336 12.516 1 96.81 39 ILE B O 1
ATOM 1581 N N . SER B 1 40 ? 15.383 14.664 12.219 1 97.5 40 SER B N 1
ATOM 1582 C CA . SER B 1 40 ? 16.328 13.562 12.172 1 97.5 40 SER B CA 1
ATOM 1583 C C . SER B 1 40 ? 16.25 12.695 13.422 1 97.5 40 SER B C 1
ATOM 1585 O O . SER B 1 40 ? 16.203 11.469 13.336 1 97.5 40 SER B O 1
ATOM 1587 N N . GLU B 1 41 ? 16.125 13.273 14.539 1 97.44 41 GLU B N 1
ATOM 1588 C CA . GLU B 1 41 ? 16.047 12.578 15.82 1 97.44 41 GLU B CA 1
ATOM 1589 C C . GLU B 1 41 ? 14.719 11.852 15.969 1 97.44 41 GLU B C 1
ATOM 1591 O O . GLU B 1 41 ? 14.68 10.695 16.406 1 97.44 41 GLU B O 1
ATOM 1596 N N . ALA B 1 42 ? 13.688 12.492 15.57 1 95.88 42 ALA B N 1
ATOM 1597 C CA . ALA B 1 42 ? 12.344 11.93 15.727 1 95.88 42 ALA B CA 1
ATOM 1598 C C . ALA B 1 42 ? 12.18 10.664 14.906 1 95.88 42 ALA B C 1
ATOM 1600 O O . ALA B 1 42 ? 11.5 9.727 15.328 1 95.88 42 ALA B O 1
ATOM 1601 N N . PHE B 1 43 ? 12.805 10.633 13.719 1 97.12 43 PHE B N 1
ATOM 1602 C CA . PHE B 1 43 ? 12.602 9.516 12.812 1 97.12 43 PHE B CA 1
ATOM 1603 C C . PHE B 1 43 ? 13.836 8.633 12.75 1 97.12 43 PHE B C 1
ATOM 1605 O O . PHE B 1 43 ? 13.836 7.598 12.078 1 97.12 43 PHE B O 1
ATOM 1612 N N . ASP B 1 44 ? 14.828 8.953 13.492 1 97.94 44 ASP B N 1
ATOM 1613 C CA . ASP B 1 44 ? 16.078 8.203 13.516 1 97.94 44 ASP B CA 1
ATOM 1614 C C . ASP B 1 44 ? 16.625 8.023 12.102 1 97.94 44 ASP B C 1
ATOM 1616 O O . ASP B 1 44 ? 16.891 6.895 11.672 1 97.94 44 ASP B O 1
ATOM 1620 N N . VAL B 1 45 ? 16.703 9.07 11.367 1 97.69 45 VAL B N 1
ATOM 1621 C CA . VAL B 1 45 ? 17.203 9.141 9.992 1 97.69 45 VAL B CA 1
ATOM 1622 C C . VAL B 1 45 ? 18.391 10.094 9.914 1 97.69 45 VAL B C 1
ATOM 1624 O O . VAL B 1 45 ? 18.406 11.125 10.594 1 97.69 45 VAL B O 1
ATOM 1627 N N . ASP B 1 46 ? 19.359 9.805 9.117 1 97.19 46 ASP B N 1
ATOM 1628 C CA . ASP B 1 46 ? 20.562 10.625 8.953 1 97.19 46 ASP B CA 1
ATOM 1629 C C . ASP B 1 46 ? 20.203 12.055 8.562 1 97.19 46 ASP B C 1
ATOM 1631 O O . ASP B 1 46 ? 19.344 12.266 7.695 1 97.19 46 ASP B O 1
ATOM 1635 N N . PRO B 1 47 ? 20.906 12.93 9.164 1 95.88 47 PRO B N 1
ATOM 1636 C CA . PRO B 1 47 ? 20.609 14.336 8.891 1 95.88 47 PRO B CA 1
ATOM 1637 C C . PRO B 1 47 ? 20.75 14.688 7.414 1 95.88 47 PRO B C 1
ATOM 1639 O O . PRO B 1 47 ? 20.016 15.523 6.898 1 95.88 47 PRO B O 1
ATOM 1642 N N . SER B 1 48 ? 21.688 14.141 6.773 1 97.25 48 SER B N 1
ATOM 1643 C CA . SER B 1 48 ? 21.875 14.453 5.363 1 97.25 48 SER B CA 1
ATOM 1644 C C . SER B 1 48 ? 20.688 14.008 4.531 1 97.25 48 SER B C 1
ATOM 1646 O O . SER B 1 48 ? 20.281 14.695 3.59 1 97.25 48 SER B O 1
ATOM 1648 N N . THR B 1 49 ? 20.062 12.875 4.855 1 97.31 49 THR B N 1
ATOM 1649 C CA . THR B 1 49 ? 18.875 12.383 4.184 1 97.31 49 THR B CA 1
ATOM 1650 C C . THR B 1 49 ? 17.672 13.297 4.465 1 97.31 49 THR B C 1
ATOM 1652 O O . THR B 1 49 ? 16.938 13.656 3.545 1 97.31 49 THR B O 1
ATOM 1655 N N . VAL B 1 50 ? 17.625 13.633 5.691 1 97.06 50 VAL B N 1
ATOM 1656 C CA . VAL B 1 50 ? 16.516 14.516 6.078 1 97.06 50 VAL B CA 1
ATOM 1657 C C . VAL B 1 50 ? 16.641 15.844 5.344 1 97.06 50 VAL B C 1
ATOM 1659 O O . VAL B 1 50 ? 15.664 16.344 4.781 1 97.06 50 VAL B O 1
ATOM 1662 N N . THR B 1 51 ? 17.797 16.406 5.336 1 95.75 51 THR B N 1
ATOM 1663 C CA . THR B 1 51 ? 18.031 17.688 4.672 1 95.75 51 THR B CA 1
ATOM 1664 C C . THR B 1 51 ? 17.641 17.609 3.197 1 95.75 51 THR B C 1
ATOM 1666 O O . THR B 1 51 ? 16.984 18.5 2.674 1 95.75 51 THR B O 1
ATOM 1669 N N . LYS B 1 52 ? 18 16.594 2.584 1 97.56 52 LYS B N 1
ATOM 1670 C CA . LYS B 1 52 ? 17.688 16.391 1.172 1 97.56 52 LYS B CA 1
ATOM 1671 C C . LYS B 1 52 ? 16.172 16.344 0.945 1 97.56 52 LYS B C 1
ATOM 1673 O O . LYS B 1 52 ? 15.648 17 0.051 1 97.56 52 LYS B O 1
ATOM 1678 N N . LEU B 1 53 ? 15.469 15.562 1.708 1 97.75 53 LEU B N 1
ATOM 1679 C CA . LEU B 1 53 ? 14.031 15.391 1.534 1 97.75 53 LEU B CA 1
ATOM 1680 C C . LEU B 1 53 ? 13.281 16.672 1.873 1 97.75 53 LEU B C 1
ATOM 1682 O O . LEU B 1 53 ? 12.297 17.016 1.216 1 97.75 53 LEU B O 1
ATOM 1686 N N . ILE B 1 54 ? 13.812 17.344 2.824 1 97.25 54 ILE B N 1
ATOM 1687 C CA . ILE B 1 54 ? 13.234 18.625 3.191 1 97.25 54 ILE B CA 1
ATOM 1688 C C . ILE B 1 54 ? 13.406 19.609 2.043 1 97.25 54 ILE B C 1
ATOM 1690 O O . ILE B 1 54 ? 12.477 20.359 1.707 1 97.25 54 ILE B O 1
ATOM 1694 N N . ALA B 1 55 ? 14.539 19.625 1.516 1 96.81 55 ALA B N 1
ATOM 1695 C CA . ALA B 1 55 ? 14.789 20.5 0.376 1 96.81 55 ALA B CA 1
ATOM 1696 C C . ALA B 1 55 ? 13.852 20.172 -0.785 1 96.81 55 ALA B C 1
ATOM 1698 O O . ALA B 1 55 ? 13.312 21.078 -1.426 1 96.81 55 ALA B O 1
ATOM 1699 N N . GLU B 1 56 ? 13.609 18.953 -1.077 1 98.06 56 GLU B N 1
ATOM 1700 C CA . GLU B 1 56 ? 12.703 18.531 -2.145 1 98.06 56 GLU B CA 1
ATOM 1701 C C . GLU B 1 56 ? 11.273 18.969 -1.859 1 98.06 56 GLU B C 1
ATOM 1703 O O . GLU B 1 56 ? 10.578 19.453 -2.754 1 98.06 56 GLU B O 1
ATOM 1708 N N . LEU B 1 57 ? 10.883 18.781 -0.664 1 98.19 57 LEU B N 1
ATOM 1709 C CA . LEU B 1 57 ? 9.539 19.188 -0.258 1 98.19 57 LEU B CA 1
ATOM 1710 C C . LEU B 1 57 ? 9.359 20.688 -0.392 1 98.19 57 LEU B C 1
ATOM 1712 O O . LEU B 1 57 ? 8.289 21.156 -0.766 1 98.19 57 LEU B O 1
ATOM 1716 N N . ALA B 1 58 ? 10.383 21.406 -0.021 1 97.44 58 ALA B N 1
ATOM 1717 C CA . ALA B 1 58 ? 10.344 22.859 -0.173 1 97.44 58 ALA B CA 1
ATOM 1718 C C . ALA B 1 58 ? 10.266 23.25 -1.646 1 97.44 58 ALA B C 1
ATOM 1720 O O . ALA B 1 58 ? 9.469 24.109 -2.021 1 97.44 58 ALA B O 1
ATOM 1721 N N . ASP B 1 59 ? 11.078 22.625 -2.449 1 97.38 59 ASP B N 1
ATOM 1722 C CA . ASP B 1 59 ? 11.062 22.891 -3.885 1 97.38 59 ASP B CA 1
ATOM 1723 C C . ASP B 1 59 ? 9.695 22.578 -4.492 1 97.38 59 ASP B C 1
ATOM 1725 O O . ASP B 1 59 ? 9.258 23.266 -5.418 1 97.38 59 ASP B O 1
ATOM 1729 N N . ASP B 1 60 ? 9.047 21.562 -3.91 1 96.94 60 ASP B N 1
ATOM 1730 C CA . ASP B 1 60 ? 7.734 21.156 -4.395 1 96.94 60 ASP B CA 1
ATOM 1731 C C . ASP B 1 60 ? 6.637 22.062 -3.852 1 96.94 60 ASP B C 1
ATOM 1733 O O . ASP B 1 60 ? 5.469 21.922 -4.223 1 96.94 60 ASP B O 1
ATOM 1737 N N . GLY B 1 61 ? 6.969 22.922 -2.926 1 97.06 61 GLY B N 1
ATOM 1738 C CA . GLY B 1 61 ? 6.055 23.953 -2.465 1 97.06 61 GLY B CA 1
ATOM 1739 C C . GLY B 1 61 ? 5.312 23.578 -1.198 1 97.06 61 GLY B C 1
ATOM 1740 O O . GLY B 1 61 ? 4.367 24.25 -0.795 1 97.06 61 GLY B O 1
ATOM 1741 N N . TYR B 1 62 ? 5.762 22.484 -0.513 1 97.94 62 TYR B N 1
ATOM 1742 C CA . TYR B 1 62 ? 5.027 22.016 0.651 1 97.94 62 TYR B CA 1
ATOM 1743 C C . TYR B 1 62 ? 5.594 22.609 1.936 1 97.94 62 TYR B C 1
ATOM 1745 O O . TYR B 1 62 ? 4.93 22.594 2.975 1 97.94 62 TYR B O 1
ATOM 1753 N N . LEU B 1 63 ? 6.863 23.109 1.875 1 98.25 63 LEU B N 1
ATOM 1754 C CA . LEU B 1 63 ? 7.531 23.609 3.066 1 98.25 63 LEU B CA 1
ATOM 1755 C C . LEU B 1 63 ? 8.148 24.984 2.801 1 98.25 63 LEU B C 1
ATOM 1757 O O . LEU B 1 63 ? 8.508 25.297 1.663 1 98.25 63 LEU B O 1
ATOM 1761 N N . ASP B 1 64 ? 8.227 25.734 3.865 1 97.06 64 ASP B N 1
ATOM 1762 C CA . ASP B 1 64 ? 9.023 26.953 3.896 1 97.06 64 ASP B CA 1
ATOM 1763 C C . ASP B 1 64 ? 10.227 26.812 4.816 1 97.06 64 ASP B C 1
ATOM 1765 O O . ASP B 1 64 ? 10.094 26.375 5.961 1 97.06 64 ASP B O 1
ATOM 1769 N N . HIS B 1 65 ? 11.312 27.109 4.203 1 91.69 65 HIS B N 1
ATOM 1770 C CA . HIS B 1 65 ? 12.516 27.125 5.027 1 91.69 65 HIS B CA 1
ATOM 1771 C C . HIS B 1 65 ? 12.727 28.5 5.66 1 91.69 65 HIS B C 1
ATOM 1773 O O . HIS B 1 65 ? 12.727 29.516 4.965 1 91.69 65 HIS B O 1
ATOM 1779 N N . ILE B 1 66 ? 12.859 28.453 6.973 1 86.12 66 ILE B N 1
ATOM 1780 C CA . ILE B 1 66 ? 13.156 29.688 7.691 1 86.12 66 ILE B CA 1
ATOM 1781 C C . ILE B 1 66 ? 14.617 29.703 8.117 1 86.12 66 ILE B C 1
ATOM 1783 O O . ILE B 1 66 ? 15.047 28.859 8.922 1 86.12 66 ILE B O 1
ATOM 1787 N N . PRO B 1 67 ? 15.352 30.656 7.641 1 84.88 67 PRO B N 1
ATOM 1788 C CA . PRO B 1 67 ? 16.781 30.703 7.98 1 84.88 67 PRO B CA 1
ATOM 1789 C C . PRO B 1 67 ? 17.031 30.609 9.484 1 84.88 67 PRO B C 1
ATOM 1791 O O . PRO B 1 67 ? 16.344 31.25 10.273 1 84.88 67 PRO B O 1
ATOM 1794 N N . TYR B 1 68 ? 17.828 29.719 9.875 1 85.19 68 TYR B N 1
ATOM 1795 C CA . TYR B 1 68 ? 18.344 29.5 11.219 1 85.19 68 TYR B CA 1
ATOM 1796 C C . TYR B 1 68 ? 17.234 29 12.156 1 85.19 68 TYR B C 1
ATOM 1798 O O . TYR B 1 68 ? 17.484 28.797 13.352 1 85.19 68 TYR B O 1
ATOM 1806 N N . ARG B 1 69 ? 16.062 28.875 11.648 1 89.19 69 ARG B N 1
ATOM 1807 C CA . ARG B 1 69 ? 14.977 28.469 12.523 1 89.19 69 ARG B CA 1
ATOM 1808 C C . ARG B 1 69 ? 14.492 27.062 12.172 1 89.19 69 ARG B C 1
ATOM 1810 O O . ARG B 1 69 ? 14.062 26.312 13.047 1 89.19 69 ARG B O 1
ATOM 1817 N N . GLY B 1 70 ? 14.492 26.719 10.93 1 95.62 70 GLY B N 1
ATOM 1818 C CA . GLY B 1 70 ? 14.031 25.406 10.523 1 95.62 70 GLY B CA 1
ATOM 1819 C C . GLY B 1 70 ? 13.008 25.453 9.398 1 95.62 70 GLY B C 1
ATOM 1820 O O . GLY B 1 70 ? 13.164 26.219 8.445 1 95.62 70 GLY B O 1
ATOM 1821 N N . VAL B 1 71 ? 12.086 24.547 9.516 1 97.44 71 VAL B N 1
ATOM 1822 C CA . VAL B 1 71 ? 11.117 24.438 8.422 1 97.44 71 VAL B CA 1
ATOM 1823 C C . VAL B 1 71 ? 9.703 24.469 8.984 1 97.44 71 VAL B C 1
ATOM 1825 O O . VAL B 1 71 ? 9.469 24.078 10.133 1 97.44 71 VAL B O 1
ATOM 1828 N N . THR B 1 72 ? 8.781 24.969 8.156 1 97.31 72 THR B N 1
ATOM 1829 C CA . THR B 1 72 ? 7.359 24.969 8.477 1 97.31 72 THR B CA 1
ATOM 1830 C C . THR B 1 72 ? 6.523 24.625 7.246 1 97.31 72 THR B C 1
ATOM 1832 O O . THR B 1 72 ? 7.016 24.703 6.121 1 97.31 72 THR B O 1
ATOM 1835 N N . LEU B 1 73 ? 5.305 24.234 7.508 1 97.94 73 LEU B N 1
ATOM 1836 C CA . LEU B 1 73 ? 4.398 23.938 6.406 1 97.94 73 LEU B CA 1
ATOM 1837 C C . LEU B 1 73 ? 3.936 25.203 5.707 1 97.94 73 LEU B C 1
ATOM 1839 O O . LEU B 1 73 ? 3.643 26.203 6.367 1 97.94 73 LEU B O 1
ATOM 1843 N N . THR B 1 74 ? 3.945 25.156 4.336 1 97.44 74 THR B N 1
ATOM 1844 C CA . THR B 1 74 ? 3.148 26.125 3.6 1 97.44 74 THR B CA 1
ATOM 1845 C C . THR B 1 74 ? 1.663 25.797 3.693 1 97.44 74 THR B C 1
ATOM 1847 O O . THR B 1 74 ? 1.283 24.797 4.305 1 97.44 74 THR B O 1
ATOM 1850 N N . GLU B 1 75 ? 0.834 26.688 3.104 1 96.25 75 GLU B N 1
ATOM 1851 C CA . GLU B 1 75 ? -0.585 26.359 3.039 1 96.25 75 GLU B CA 1
ATOM 1852 C C . GLU B 1 75 ? -0.813 25.062 2.26 1 96.25 75 GLU B C 1
ATOM 1854 O O . GLU B 1 75 ? -1.598 24.219 2.678 1 96.25 75 GLU B O 1
ATOM 1859 N N . ALA B 1 76 ? -0.166 24.906 1.138 1 96.75 76 ALA B N 1
ATOM 1860 C CA . ALA B 1 76 ? -0.262 23.672 0.345 1 96.75 76 ALA B CA 1
ATOM 1861 C C . ALA B 1 76 ? 0.199 22.469 1.15 1 96.75 76 ALA B C 1
ATOM 1863 O O . ALA B 1 76 ? -0.404 21.391 1.067 1 96.75 76 ALA B O 1
ATOM 1864 N N . GLY B 1 77 ? 1.294 22.656 1.935 1 97.5 77 GLY B N 1
ATOM 1865 C CA . GLY B 1 77 ? 1.787 21.594 2.801 1 97.5 77 GLY B CA 1
ATOM 1866 C C . GLY B 1 77 ? 0.795 21.188 3.875 1 97.5 77 GLY B C 1
ATOM 1867 O O . GLY B 1 77 ? 0.65 20 4.184 1 97.5 77 GLY B O 1
ATOM 1868 N N . LYS B 1 78 ? 0.191 22.203 4.387 1 96.75 78 LYS B N 1
ATOM 1869 C CA . LYS B 1 78 ? -0.814 21.953 5.414 1 96.75 78 LYS B CA 1
ATOM 1870 C C . LYS B 1 78 ? -1.994 21.156 4.848 1 96.75 78 LYS B C 1
ATOM 1872 O O . LYS B 1 78 ? -2.451 20.188 5.453 1 96.75 78 LYS B O 1
ATOM 1877 N N . VAL B 1 79 ? -2.455 21.54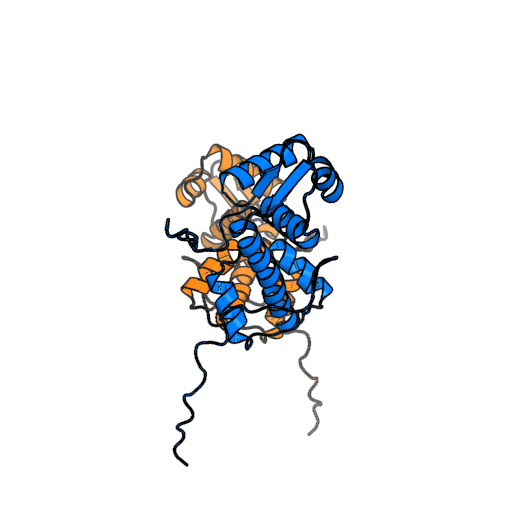7 3.73 1 95.69 79 VAL B N 1
ATOM 1878 C CA . VAL B 1 79 ? -3.574 20.875 3.072 1 95.69 79 VAL B CA 1
ATOM 1879 C C . VAL B 1 79 ? -3.207 19.422 2.783 1 95.69 79 VAL B C 1
ATOM 1881 O O . VAL B 1 79 ? -3.988 18.5 3.062 1 95.69 79 VAL B O 1
ATOM 1884 N N . TYR B 1 80 ? -2.039 19.188 2.262 1 97.31 80 TYR B N 1
ATOM 1885 C CA . TYR B 1 80 ? -1.602 17.828 1.94 1 97.31 80 TYR B CA 1
ATOM 1886 C C . TYR B 1 80 ? -1.44 16.984 3.203 1 97.31 80 TYR B C 1
ATOM 1888 O O . TYR B 1 80 ? -1.817 15.82 3.23 1 97.31 80 TYR B O 1
ATOM 1896 N N . ALA B 1 81 ? -0.896 17.594 4.215 1 96.69 81 ALA B N 1
ATOM 1897 C CA . ALA B 1 81 ? -0.71 16.891 5.48 1 96.69 81 ALA B CA 1
ATOM 1898 C C . ALA B 1 81 ? -2.053 16.5 6.098 1 96.69 81 ALA B C 1
ATOM 1900 O O . ALA B 1 81 ? -2.209 15.398 6.617 1 96.69 81 ALA B O 1
ATOM 1901 N N . GLU B 1 82 ? -2.957 17.406 6.031 1 95.25 82 GLU B N 1
ATOM 1902 C CA . GLU B 1 82 ? -4.293 17.125 6.547 1 95.25 82 GLU B CA 1
ATOM 1903 C C . GLU B 1 82 ? -4.965 16.016 5.758 1 95.25 82 GLU B C 1
ATOM 1905 O O . GLU B 1 82 ? -5.621 15.141 6.34 1 95.25 82 GLU B O 1
ATOM 1910 N N . PHE B 1 83 ? -4.781 16.047 4.477 1 96.25 83 PHE B N 1
ATOM 1911 C CA . PHE B 1 83 ? -5.273 14.953 3.65 1 96.25 83 PHE B CA 1
ATOM 1912 C C . PHE B 1 83 ? -4.656 13.633 4.082 1 96.25 83 PHE B C 1
ATOM 1914 O O . PHE B 1 83 ? -5.355 12.625 4.219 1 96.25 83 PHE B O 1
ATOM 1921 N N . CYS B 1 84 ? -3.383 13.664 4.285 1 96.88 84 CYS B N 1
ATOM 1922 C CA . CYS B 1 84 ? -2.686 12.438 4.672 1 96.88 84 CYS B CA 1
ATOM 1923 C C . CYS B 1 84 ? -3.23 11.898 5.988 1 96.88 84 CYS B C 1
ATOM 1925 O O . CYS B 1 84 ? -3.375 10.68 6.152 1 96.88 84 CYS B O 1
ATOM 1927 N N . LEU B 1 85 ? -3.5 12.766 6.898 1 96 85 LEU B N 1
ATOM 1928 C CA . LEU B 1 85 ? -4.074 12.352 8.172 1 96 85 LEU B CA 1
ATOM 1929 C C . LEU B 1 85 ? -5.438 11.703 7.969 1 96 85 LEU B C 1
ATOM 1931 O O . LEU B 1 85 ? -5.691 10.609 8.484 1 96 85 LEU B O 1
ATOM 1935 N N . LYS B 1 86 ? -6.242 12.344 7.238 1 95.69 86 LYS B N 1
ATOM 1936 C CA . LYS B 1 86 ? -7.574 11.812 6.953 1 95.69 86 LYS B CA 1
ATOM 1937 C C . LYS B 1 86 ? -7.488 10.477 6.223 1 95.69 86 LYS B C 1
ATOM 1939 O O . LYS B 1 86 ? -8.242 9.547 6.523 1 95.69 86 LYS B O 1
ATOM 1944 N N . ARG B 1 87 ? -6.621 10.422 5.289 1 97.25 87 ARG B N 1
ATOM 1945 C CA . ARG B 1 87 ? -6.402 9.203 4.516 1 97.25 87 ARG B CA 1
ATOM 1946 C C . ARG B 1 87 ? -6.086 8.023 5.434 1 97.25 87 ARG B C 1
ATOM 1948 O O . ARG B 1 87 ? -6.672 6.949 5.289 1 97.25 87 ARG B O 1
ATOM 1955 N N . HIS B 1 88 ? -5.223 8.211 6.355 1 97.69 88 HIS B N 1
ATOM 1956 C CA . HIS B 1 88 ? -4.895 7.168 7.32 1 97.69 88 HIS B CA 1
ATOM 1957 C C . HIS B 1 88 ? -6.117 6.777 8.148 1 97.69 88 HIS B C 1
ATOM 1959 O O . HIS B 1 88 ? -6.375 5.59 8.359 1 97.69 88 HIS B O 1
ATOM 1965 N N . GLN B 1 89 ? -6.855 7.738 8.57 1 97.31 89 GLN B N 1
ATOM 1966 C CA . GLN B 1 89 ? -8.023 7.508 9.414 1 97.31 89 GLN B CA 1
ATOM 1967 C C . GLN B 1 89 ? -9.094 6.715 8.672 1 97.31 89 GLN B C 1
ATOM 1969 O O . GLN B 1 89 ? -9.664 5.766 9.211 1 97.31 89 GLN B O 1
ATOM 1974 N N . ILE B 1 90 ? -9.367 7.047 7.441 1 97.56 90 ILE B N 1
ATOM 1975 C CA . ILE B 1 90 ? -10.383 6.383 6.637 1 97.56 90 ILE B CA 1
ATOM 1976 C C . ILE B 1 90 ? -9.945 4.953 6.328 1 97.56 90 ILE B C 1
ATOM 1978 O O . ILE B 1 90 ? -10.742 4.016 6.449 1 97.56 90 ILE B O 1
ATOM 1982 N N . LEU B 1 91 ? -8.719 4.762 5.961 1 98.38 91 LEU B N 1
ATOM 1983 C CA . LEU B 1 91 ? -8.211 3.432 5.629 1 98.38 91 LEU B CA 1
ATOM 1984 C C . LEU B 1 91 ? -8.18 2.539 6.863 1 98.38 91 LEU B C 1
ATOM 1986 O O . LEU B 1 91 ? -8.43 1.335 6.77 1 98.38 91 LEU B O 1
ATOM 1990 N N . GLY B 1 92 ? -7.805 3.145 7.996 1 98.12 92 GLY B N 1
ATOM 1991 C CA . GLY B 1 92 ? -7.902 2.385 9.234 1 98.12 92 GLY B CA 1
ATOM 1992 C C . GLY B 1 92 ? -9.289 1.828 9.484 1 98.12 92 GLY B C 1
ATOM 1993 O O . GLY B 1 92 ? -9.445 0.661 9.852 1 98.12 92 GLY B O 1
ATOM 1994 N N . LEU B 1 93 ? -10.281 2.68 9.305 1 98.12 93 LEU B N 1
ATOM 1995 C CA . LEU B 1 93 ? -11.664 2.252 9.469 1 98.12 93 LEU B CA 1
ATOM 1996 C C . LEU B 1 93 ? -12.016 1.135 8.492 1 98.12 93 LEU B C 1
ATOM 1998 O O . LEU B 1 93 ? -12.734 0.197 8.844 1 98.12 93 LEU B O 1
ATOM 2002 N N . MET B 1 94 ? -11.547 1.246 7.305 1 98.38 94 MET B N 1
ATOM 2003 C CA . MET B 1 94 ? -11.773 0.202 6.309 1 98.38 94 MET B CA 1
ATOM 2004 C C . MET B 1 94 ? -11.312 -1.155 6.828 1 98.38 94 MET B C 1
ATOM 2006 O O . MET B 1 94 ? -12.062 -2.131 6.781 1 98.38 94 MET B O 1
ATOM 2010 N N . PHE B 1 95 ? -10.133 -1.24 7.344 1 98.5 95 PHE B N 1
ATOM 2011 C CA . PHE B 1 95 ? -9.625 -2.5 7.871 1 98.5 95 PHE B CA 1
ATOM 2012 C C . PHE B 1 95 ? -10.461 -2.969 9.055 1 98.5 95 PHE B C 1
ATOM 2014 O O . PHE B 1 95 ? -10.742 -4.16 9.188 1 98.5 95 PHE B O 1
ATOM 2021 N N . SER B 1 96 ? -10.812 -2.031 9.883 1 98 96 SER B N 1
ATOM 2022 C CA . SER B 1 96 ? -11.625 -2.385 11.039 1 98 96 SER B CA 1
ATOM 2023 C C . SER B 1 96 ? -12.961 -2.992 10.617 1 98 96 SER B C 1
ATOM 2025 O O . SER B 1 96 ? -13.453 -3.92 11.258 1 98 96 SER B O 1
ATOM 2027 N N . HIS B 1 97 ? -13.5 -2.527 9.547 1 97.94 97 HIS B N 1
ATOM 2028 C CA . HIS B 1 97 ? -14.758 -3.035 9.023 1 97.94 97 HIS B CA 1
ATOM 2029 C C . HIS B 1 97 ? -14.648 -4.504 8.633 1 97.94 97 HIS B C 1
ATOM 2031 O O . HIS B 1 97 ? -15.648 -5.215 8.57 1 97.94 97 HIS B O 1
ATOM 2037 N N . TYR B 1 98 ? -13.469 -4.918 8.391 1 97.81 98 TYR B N 1
ATOM 2038 C CA . TYR B 1 98 ? -13.281 -6.309 7.992 1 97.81 98 TYR B CA 1
ATOM 2039 C C . TYR B 1 98 ? -12.742 -7.141 9.148 1 97.81 98 TYR B C 1
ATOM 2041 O O . TYR B 1 98 ? -12.188 -8.219 8.938 1 97.81 98 TYR B O 1
ATOM 2049 N N . GLY B 1 99 ? -12.742 -6.586 10.289 1 96.81 99 GLY B N 1
ATOM 2050 C CA . GLY B 1 99 ? -12.555 -7.402 11.477 1 96.81 99 GLY B CA 1
ATOM 2051 C C . GLY B 1 99 ? -11.164 -7.262 12.078 1 96.81 99 GLY B C 1
ATOM 2052 O O . GLY B 1 99 ? -10.805 -8 13 1 96.81 99 GLY B O 1
ATOM 2053 N N . LEU B 1 100 ? -10.391 -6.398 11.648 1 98.12 100 LEU B N 1
ATOM 2054 C CA . LEU B 1 100 ? -9.102 -6.16 12.281 1 98.12 100 LEU B CA 1
ATOM 2055 C C . LEU B 1 100 ? -9.258 -5.281 13.523 1 98.12 100 LEU B C 1
ATOM 2057 O O . LEU B 1 100 ? -10.117 -4.395 13.555 1 98.12 100 LEU B O 1
ATOM 2061 N N . THR B 1 101 ? -8.414 -5.535 14.547 1 97.19 101 THR B N 1
ATOM 2062 C CA . THR B 1 101 ? -8.398 -4.676 15.727 1 97.19 101 THR B CA 1
ATOM 2063 C C . THR B 1 101 ? -7.871 -3.287 15.383 1 97.19 101 THR B C 1
ATOM 2065 O O . THR B 1 101 ? -7.238 -3.102 14.336 1 97.19 101 THR B O 1
ATOM 2068 N N . PRO B 1 102 ? -8.125 -2.334 16.203 1 96.31 102 PRO B N 1
ATOM 2069 C CA . PRO B 1 102 ? -7.586 -0.994 15.961 1 96.31 102 PRO B CA 1
ATOM 2070 C C . PRO B 1 102 ? -6.074 -0.996 15.75 1 96.31 102 PRO B C 1
ATOM 2072 O O . PRO B 1 102 ? -5.57 -0.34 14.836 1 96.31 102 PRO B O 1
ATOM 2075 N N . ASP B 1 103 ? -5.355 -1.75 16.531 1 96.88 103 ASP B N 1
ATOM 2076 C CA . ASP B 1 103 ? -3.902 -1.809 16.406 1 96.88 103 ASP B CA 1
ATOM 2077 C C . ASP B 1 103 ? -3.488 -2.457 15.086 1 96.88 103 ASP B C 1
ATOM 2079 O O . ASP B 1 103 ? -2.596 -1.959 14.398 1 96.88 103 ASP B O 1
ATOM 2083 N N . GLU B 1 104 ? -4.137 -3.557 14.758 1 97.81 104 GLU B N 1
ATOM 2084 C CA . GLU B 1 104 ? -3.857 -4.227 13.492 1 97.81 104 GLU B CA 1
ATOM 2085 C C . GLU B 1 104 ? -4.176 -3.318 12.305 1 97.81 104 GLU B C 1
ATOM 2087 O O . GLU B 1 104 ? -3.424 -3.275 11.328 1 97.81 104 GLU B O 1
ATOM 2092 N N . SER B 1 105 ? -5.285 -2.66 12.414 1 98 105 SER B N 1
ATOM 2093 C CA . SER B 1 105 ? -5.707 -1.739 11.367 1 98 105 SER B CA 1
ATOM 2094 C C . SER B 1 105 ? -4.68 -0.632 11.156 1 98 105 SER B C 1
ATOM 2096 O O . SER B 1 105 ? -4.344 -0.296 10.023 1 98 105 SER B O 1
ATOM 2098 N N . CYS B 1 106 ? -4.215 -0.104 12.281 1 97.44 106 CYS B N 1
ATOM 2099 C CA . CYS B 1 106 ? -3.217 0.957 12.211 1 97.44 106 CYS B CA 1
ATOM 2100 C C . CYS B 1 106 ? -1.94 0.46 11.547 1 97.44 106 CYS B C 1
ATOM 2102 O O . CYS B 1 106 ? -1.38 1.139 10.688 1 97.44 106 CYS B O 1
ATOM 2104 N N . ASP B 1 107 ? -1.509 -0.714 11.922 1 97.75 107 ASP B N 1
ATOM 2105 C CA . ASP B 1 107 ? -0.29 -1.291 11.367 1 97.75 107 ASP B CA 1
ATOM 2106 C C . ASP B 1 107 ? -0.431 -1.529 9.859 1 97.75 107 ASP B C 1
ATOM 2108 O O . ASP B 1 107 ? 0.45 -1.16 9.086 1 97.75 107 ASP B O 1
ATOM 2112 N N . GLU B 1 108 ? -1.528 -2.164 9.461 1 98.5 108 GLU B N 1
ATOM 2113 C CA . GLU B 1 108 ? -1.78 -2.42 8.047 1 98.5 108 GLU B CA 1
ATOM 2114 C C . GLU B 1 108 ? -1.856 -1.118 7.254 1 98.5 108 GLU B C 1
ATOM 2116 O O . GLU B 1 108 ? -1.237 -0.993 6.195 1 98.5 108 GLU B O 1
ATOM 2121 N N . THR B 1 109 ? -2.57 -0.15 7.793 1 98.44 109 THR B N 1
ATOM 2122 C CA . THR B 1 109 ? -2.764 1.131 7.121 1 98.44 109 THR B CA 1
ATOM 2123 C C . THR B 1 109 ? -1.427 1.838 6.914 1 98.44 109 THR B C 1
ATOM 2125 O O . THR B 1 109 ? -1.17 2.389 5.84 1 98.44 109 THR B O 1
ATOM 2128 N N . SER B 1 110 ? -0.613 1.767 7.906 1 97.69 110 SER B N 1
ATOM 2129 C CA . SER B 1 110 ? 0.672 2.457 7.855 1 97.69 110 SER B CA 1
ATOM 2130 C C . SER B 1 110 ? 1.55 1.904 6.734 1 97.69 110 SER B C 1
ATOM 2132 O O . SER B 1 110 ? 2.406 2.615 6.203 1 97.69 110 SER B O 1
ATOM 2134 N N . ARG B 1 111 ? 1.273 0.716 6.328 1 98.12 111 ARG B N 1
ATOM 2135 C CA . ARG B 1 111 ? 2.088 0.109 5.281 1 98.12 111 ARG B CA 1
ATOM 2136 C C . ARG B 1 111 ? 1.576 0.493 3.896 1 98.12 111 ARG B C 1
ATOM 2138 O O . ARG B 1 111 ? 2.311 0.402 2.91 1 98.12 111 ARG B O 1
ATOM 2145 N N . ILE B 1 112 ? 0.254 0.95 3.799 1 98.75 112 ILE B N 1
ATOM 2146 C CA . ILE B 1 112 ? -0.288 1.033 2.447 1 98.75 112 ILE B CA 1
ATOM 2147 C C . ILE B 1 112 ? -0.764 2.457 2.17 1 98.75 112 ILE B C 1
ATOM 2149 O O . ILE B 1 112 ? -1.025 2.818 1.019 1 98.75 112 ILE B O 1
ATOM 2153 N N . GLU B 1 113 ? -0.937 3.293 3.133 1 98.44 113 GLU B N 1
ATOM 2154 C CA . GLU B 1 113 ? -1.704 4.527 3.023 1 98.44 113 GLU B CA 1
ATOM 2155 C C . GLU B 1 113 ? -1.158 5.422 1.912 1 98.44 113 GLU B C 1
ATOM 2157 O O . GLU B 1 113 ? -1.924 5.973 1.12 1 98.44 113 GLU B O 1
ATOM 2162 N N . THR B 1 114 ? 0.161 5.488 1.722 1 98.62 114 THR B N 1
ATOM 2163 C CA . THR B 1 114 ? 0.756 6.43 0.78 1 98.62 114 THR B CA 1
ATOM 2164 C C . THR B 1 114 ? 0.556 5.957 -0.657 1 98.62 114 THR B C 1
ATOM 2166 O O . THR B 1 114 ? 0.828 6.699 -1.604 1 98.62 114 THR B O 1
ATOM 2169 N N . PHE B 1 115 ? -0.042 4.828 -0.804 1 98.62 115 PHE B N 1
ATOM 2170 C CA . PHE B 1 115 ? -0.213 4.254 -2.133 1 98.62 115 PHE B CA 1
ATOM 2171 C C . PHE B 1 115 ? -1.685 4.227 -2.527 1 98.62 115 PHE B C 1
ATOM 2173 O O . PHE B 1 115 ? -2.037 3.73 -3.6 1 98.62 115 PHE B O 1
ATOM 2180 N N . VAL B 1 116 ? -2.477 4.77 -1.712 1 98.81 116 VAL B N 1
ATOM 2181 C CA . VAL B 1 116 ? -3.902 4.816 -2.018 1 98.81 116 VAL B CA 1
ATOM 2182 C C . VAL B 1 116 ? -4.277 6.219 -2.496 1 98.81 116 VAL B C 1
ATOM 2184 O O . VAL B 1 116 ? -3.957 7.211 -1.84 1 98.81 116 VAL B O 1
ATOM 2187 N N . SER B 1 117 ? -4.957 6.289 -3.557 1 98.62 117 SER B N 1
ATOM 2188 C CA . SER B 1 117 ? -5.27 7.566 -4.188 1 98.62 117 SER B CA 1
ATOM 2189 C C . SER B 1 117 ? -6.301 8.344 -3.379 1 98.62 117 SER B C 1
ATOM 2191 O O . SER B 1 117 ? -7.066 7.758 -2.609 1 98.62 117 SER B O 1
ATOM 2193 N N . LYS B 1 118 ? -6.254 9.672 -3.582 1 98.12 118 LYS B N 1
ATOM 2194 C CA . LYS B 1 118 ? -7.281 10.523 -2.986 1 98.12 118 LYS B CA 1
ATOM 2195 C C . LYS B 1 118 ? -8.672 10.125 -3.465 1 98.12 118 LYS B C 1
ATOM 2197 O O . LYS B 1 118 ? -9.625 10.117 -2.682 1 98.12 118 LYS B O 1
ATOM 2202 N N . LYS B 1 119 ? -8.758 9.828 -4.715 1 97.69 119 LYS B N 1
ATOM 2203 C CA . LYS B 1 119 ? -10.047 9.43 -5.273 1 97.69 119 LYS B CA 1
ATOM 2204 C C . LYS B 1 119 ? -10.617 8.219 -4.531 1 97.69 119 LYS B C 1
ATOM 2206 O O . LYS B 1 119 ? -11.789 8.211 -4.16 1 97.69 119 LYS B O 1
ATOM 2211 N N . ALA B 1 120 ? -9.828 7.234 -4.309 1 98.5 120 ALA B N 1
ATOM 2212 C CA . ALA B 1 120 ? -10.273 6.035 -3.6 1 98.5 120 ALA B CA 1
ATOM 2213 C C . ALA B 1 120 ? -10.664 6.363 -2.162 1 98.5 120 ALA B C 1
ATOM 2215 O O . ALA B 1 120 ? -11.695 5.906 -1.676 1 98.5 120 ALA B O 1
ATOM 2216 N N . VAL B 1 121 ? -9.883 7.152 -1.505 1 98.25 121 VAL B N 1
ATOM 2217 C CA . VAL B 1 121 ? -10.133 7.523 -0.116 1 98.25 121 VAL B CA 1
ATOM 2218 C C . VAL B 1 121 ? -11.445 8.289 -0.014 1 98.25 121 VAL B C 1
ATOM 2220 O O . VAL B 1 121 ? -12.258 8.031 0.882 1 98.25 121 VAL B O 1
ATOM 2223 N N . ASP B 1 122 ? -11.609 9.211 -0.916 1 96.88 122 ASP B N 1
ATOM 2224 C CA . ASP B 1 122 ? -12.836 10 -0.912 1 96.88 122 ASP B CA 1
ATOM 2225 C C . ASP B 1 122 ? -14.062 9.109 -1.136 1 96.88 122 ASP B C 1
ATOM 2227 O O . ASP B 1 122 ? -15.094 9.289 -0.488 1 96.88 122 ASP B O 1
ATOM 2231 N N . ARG B 1 123 ? -13.961 8.188 -2.018 1 97.81 123 ARG B N 1
ATOM 2232 C CA . ARG B 1 123 ? -15.055 7.258 -2.271 1 97.81 123 ARG B CA 1
ATOM 2233 C C . ARG B 1 123 ? -15.344 6.41 -1.038 1 97.81 123 ARG B C 1
ATOM 2235 O O . ARG B 1 123 ? -16.5 6.215 -0.674 1 97.81 123 ARG B O 1
ATOM 2242 N N . MET B 1 124 ? -14.305 5.922 -0.434 1 98 124 MET B N 1
ATOM 2243 C CA . MET B 1 124 ? -14.469 5.117 0.775 1 98 124 MET B CA 1
ATOM 2244 C C . MET B 1 124 ? -15.125 5.93 1.887 1 98 124 MET B C 1
ATOM 2246 O O . MET B 1 124 ? -16.031 5.449 2.557 1 98 124 MET B O 1
ATOM 2250 N N . CYS B 1 125 ? -14.633 7.141 2.045 1 97.31 125 CYS B N 1
ATOM 2251 C CA . CYS B 1 125 ? -15.211 8.031 3.045 1 97.31 125 CYS B CA 1
ATOM 2252 C C . CYS B 1 125 ? -16.703 8.211 2.814 1 97.31 125 CYS B C 1
ATOM 2254 O O . CYS B 1 125 ? -17.5 8.078 3.744 1 97.31 125 CYS B O 1
ATOM 2256 N N . SER B 1 126 ? -17.031 8.516 1.601 1 96.69 126 SER B N 1
ATOM 2257 C CA . SER B 1 126 ? -18.438 8.703 1.242 1 96.69 126 SER B CA 1
ATOM 2258 C C . SER B 1 126 ? -19.25 7.434 1.486 1 96.69 126 SER B C 1
ATOM 2260 O O . SER B 1 126 ? -20.344 7.488 2.041 1 96.69 126 SER B O 1
ATOM 2262 N N . SER B 1 127 ? -18.703 6.359 1.097 1 96.69 127 SER B N 1
ATOM 2263 C CA . SER B 1 127 ? -19.375 5.078 1.257 1 96.69 127 SER B CA 1
ATOM 2264 C C . SER B 1 127 ? -19.625 4.766 2.729 1 96.69 127 SER B C 1
ATOM 2266 O O . SER B 1 127 ? -20.609 4.102 3.068 1 96.69 127 SER B O 1
ATOM 2268 N N . MET B 1 128 ? -18.781 5.281 3.588 1 96.62 128 MET B N 1
ATOM 2269 C CA . MET B 1 128 ? -18.875 5.02 5.02 1 96.62 128 MET B CA 1
ATOM 2270 C C . MET B 1 128 ? -19.797 6.031 5.691 1 96.62 128 MET B C 1
ATOM 2272 O O . MET B 1 128 ? -19.984 6.004 6.914 1 96.62 128 MET B O 1
ATOM 2276 N N . GLY B 1 129 ? -20.281 6.887 4.949 1 96.19 129 GLY B N 1
ATOM 2277 C CA . GLY B 1 129 ? -21.156 7.906 5.496 1 96.19 129 GLY B CA 1
ATOM 2278 C C . GLY B 1 129 ? -20.406 9.023 6.195 1 96.19 129 GLY B C 1
ATOM 2279 O O . GLY B 1 129 ? -20.891 9.578 7.188 1 96.19 129 GLY B O 1
ATOM 2280 N N . HIS B 1 130 ? -19.219 9.281 5.836 1 96.69 130 HIS B N 1
ATOM 2281 C CA . HIS B 1 130 ? -18.375 10.352 6.363 1 96.69 130 HIS B CA 1
ATOM 2282 C C . HIS B 1 130 ? -18.203 10.219 7.871 1 96.69 130 HIS B C 1
ATOM 2284 O O . HIS B 1 130 ? -18.609 11.109 8.625 1 96.69 130 HIS B O 1
ATOM 2290 N N . PRO B 1 131 ? -17.531 9.18 8.227 1 96.56 131 PRO B N 1
ATOM 2291 C CA . PRO B 1 131 ? -17.359 8.969 9.672 1 96.56 131 PRO B CA 1
ATOM 2292 C C . PRO B 1 131 ? -16.609 10.109 10.352 1 96.56 131 PRO B C 1
ATOM 2294 O O . PRO B 1 131 ? -15.797 10.781 9.719 1 96.56 131 PRO B O 1
ATOM 2297 N N . THR B 1 132 ? -16.812 10.266 11.672 1 95.31 132 THR B N 1
ATOM 2298 C CA . THR B 1 132 ? -16.219 11.414 12.359 1 95.31 132 THR B CA 1
ATOM 2299 C C . THR B 1 132 ? -15.188 10.961 13.383 1 95.31 132 THR B C 1
ATOM 2301 O O . THR B 1 132 ? -14.477 11.789 13.953 1 95.31 132 THR B O 1
ATOM 2304 N N . ILE B 1 133 ? -15.172 9.664 13.625 1 96.12 133 ILE B N 1
ATOM 2305 C CA . ILE B 1 133 ? -14.203 9.141 14.586 1 96.12 133 ILE B CA 1
ATOM 2306 C C . ILE B 1 133 ? -13.383 8.023 13.945 1 96.12 133 ILE B C 1
ATOM 2308 O O . ILE B 1 133 ? -13.938 7.152 13.273 1 96.12 133 ILE B O 1
ATOM 2312 N N . SER B 1 134 ? -12.148 8.07 14.125 1 96 134 SER B N 1
ATOM 2313 C CA . SER B 1 134 ? -11.25 7.051 13.586 1 96 134 SER B CA 1
ATOM 2314 C C . SER B 1 134 ? -11.062 5.902 14.578 1 96 134 SER B C 1
ATOM 2316 O O . SER B 1 134 ? -11.281 6.07 15.781 1 96 134 SER B O 1
ATOM 2318 N N . CYS B 1 135 ? -10.672 4.77 14.062 1 95.19 135 CYS B N 1
ATOM 2319 C CA . CYS B 1 135 ? -10.422 3.637 14.945 1 95.19 135 CYS B CA 1
ATOM 2320 C C . CYS B 1 135 ? -8.977 3.633 15.43 1 95.19 135 CYS B C 1
ATOM 2322 O O . CYS B 1 135 ? -8.633 2.924 16.375 1 95.19 135 CYS B O 1
ATOM 2324 N N . CYS B 1 136 ? -8.125 4.336 14.695 1 88.75 136 CYS B N 1
ATOM 2325 C CA . CYS B 1 136 ? -6.715 4.379 15.062 1 88.75 136 CYS B CA 1
ATOM 2326 C C . CYS B 1 136 ? -6.113 5.746 14.766 1 88.75 136 CYS B C 1
ATOM 2328 O O . CYS B 1 136 ? -6.516 6.406 13.805 1 88.75 136 CYS B O 1
ATOM 2330 N N . VAL B 1 137 ? -5.293 6.141 15.688 1 78.81 137 VAL B N 1
ATOM 2331 C CA . VAL B 1 137 ? -4.539 7.375 15.484 1 78.81 137 VAL B CA 1
ATOM 2332 C C . VAL B 1 137 ? -3.105 7.195 15.984 1 78.81 137 VAL B C 1
ATOM 2334 O O . VAL B 1 137 ? -2.859 6.422 16.906 1 78.81 137 VAL B O 1
ATOM 2337 N N . LYS B 1 138 ? -2.252 7.82 15.242 1 85.94 138 LYS B N 1
ATOM 2338 C CA . LYS B 1 138 ? -0.867 7.84 15.703 1 85.94 138 LYS B CA 1
ATOM 2339 C C . LYS B 1 138 ? -0.676 8.852 16.828 1 85.94 138 LYS B C 1
ATOM 2341 O O . LYS B 1 138 ? -1.525 9.719 17.047 1 85.94 138 LYS B O 1
ATOM 2346 N N . PRO B 1 139 ? 0.421 8.617 17.547 1 82.25 139 PRO B N 1
ATOM 2347 C CA . PRO B 1 139 ? 0.646 9.562 18.656 1 82.25 139 PRO B CA 1
ATOM 2348 C C . PRO B 1 139 ? 0.632 11.016 18.188 1 82.25 139 PRO B C 1
ATOM 2350 O O . PRO B 1 139 ? 1.247 11.352 17.172 1 82.25 139 PRO B O 1
ATOM 2353 N N . GLY B 1 140 ? -0.08 11.875 18.875 1 83.81 140 GLY B N 1
ATOM 2354 C CA . GLY B 1 140 ? -0.126 13.297 18.594 1 83.81 140 GLY B CA 1
ATOM 2355 C C . GLY B 1 140 ? -1.22 13.672 17.609 1 83.81 140 GLY B C 1
ATOM 2356 O O . GLY B 1 140 ? -1.453 14.859 17.359 1 83.81 140 GLY B O 1
ATOM 2357 N N . GLU B 1 141 ? -1.831 12.672 17.094 1 87.44 141 GLU B N 1
ATOM 2358 C CA . GLU B 1 141 ? -2.875 12.938 16.109 1 87.44 141 GLU B CA 1
ATOM 2359 C C . GLU B 1 141 ? -4.262 12.867 16.734 1 87.44 141 GLU B C 1
ATOM 2361 O O . GLU B 1 141 ? -4.457 12.188 17.75 1 87.44 141 GLU B O 1
ATOM 2366 N N . ALA B 1 142 ? -5.133 13.656 16.125 1 83.88 142 ALA B N 1
ATOM 2367 C CA . ALA B 1 142 ? -6.516 13.656 16.594 1 83.88 142 ALA B CA 1
ATOM 2368 C C . ALA B 1 142 ? -7.277 12.445 16.047 1 83.88 142 ALA B C 1
ATOM 2370 O O . ALA B 1 142 ? -7.031 12.008 14.922 1 83.88 142 ALA B O 1
ATOM 2371 N N . ARG B 1 143 ? -8.219 11.984 16.859 1 87.94 143 ARG B N 1
ATOM 2372 C CA . ARG B 1 143 ? -9.055 10.867 16.438 1 87.94 143 ARG B CA 1
ATOM 2373 C C . ARG B 1 143 ? -10.211 11.352 15.562 1 87.94 143 ARG B C 1
ATOM 2375 O O . ARG B 1 143 ? -10.812 10.562 14.836 1 87.94 143 ARG B O 1
ATOM 2382 N N . GLN B 1 144 ? -10.5 12.594 15.719 1 92.25 144 GLN B N 1
ATOM 2383 C CA . GLN B 1 144 ? -11.586 13.172 14.938 1 92.25 144 GLN B CA 1
ATOM 2384 C C . GLN B 1 144 ? -11.211 13.281 13.461 1 92.25 144 GLN B C 1
ATOM 2386 O O . GLN B 1 144 ? -10.094 13.695 13.133 1 92.25 144 GLN B O 1
ATOM 2391 N N . ILE B 1 145 ? -12.102 12.844 12.672 1 94.19 145 ILE B N 1
ATOM 2392 C CA . ILE B 1 145 ? -11.914 12.953 11.234 1 94.19 145 ILE B CA 1
ATOM 2393 C C . ILE B 1 145 ? -12.594 14.227 10.719 1 94.19 145 ILE B C 1
ATOM 2395 O O . ILE B 1 145 ? -13.805 14.383 10.844 1 94.19 145 ILE B O 1
ATOM 2399 N N . ASN B 1 146 ? -11.836 15.047 10.188 1 89.94 146 ASN B N 1
ATOM 2400 C CA . ASN B 1 146 ? -12.367 16.297 9.641 1 89.94 146 ASN B CA 1
ATOM 2401 C C . ASN B 1 146 ? -12.664 16.172 8.148 1 89.94 146 ASN B C 1
ATOM 2403 O O . ASN B 1 146 ? -11.859 15.609 7.395 1 89.94 146 ASN B O 1
ATOM 2407 N N . HIS B 1 147 ? -13.914 16.484 7.773 1 87.75 147 HIS B N 1
ATOM 2408 C CA . HIS B 1 147 ? -14.312 16.422 6.375 1 87.75 147 HIS B CA 1
ATOM 2409 C C . HIS B 1 147 ? -14.477 17.828 5.793 1 87.75 147 HIS B C 1
ATOM 2411 O O . HIS B 1 147 ? -15.039 18.719 6.438 1 87.75 147 HIS B O 1
ATOM 2417 N N . ASP B 1 148 ? -13.586 18.453 5.402 1 66.19 148 ASP B N 1
ATOM 2418 C CA . ASP B 1 148 ? -13.914 19.766 4.852 1 66.19 148 ASP B CA 1
ATOM 2419 C C . ASP B 1 148 ? -15.344 19.797 4.32 1 66.19 148 ASP B C 1
ATOM 2421 O O . ASP B 1 148 ? -16.109 18.859 4.539 1 66.19 148 ASP B O 1
ATOM 2425 N N . SER B 1 149 ? -15.664 20.141 2.879 1 50.22 149 SER B N 1
ATOM 2426 C CA . SER B 1 149 ? -16.906 20.391 2.158 1 50.22 149 SER B CA 1
ATOM 2427 C C . SER B 1 149 ? -17.734 19.125 2.035 1 50.22 149 SER B C 1
ATOM 2429 O O . SER B 1 149 ? -18.656 19.062 1.22 1 50.22 149 SER B O 1
ATOM 2431 N N . CYS B 1 150 ? -17.516 18.062 2.695 1 47.97 150 CYS B N 1
ATOM 2432 C CA . CYS B 1 150 ? -18.281 16.922 2.225 1 47.97 150 CYS B CA 1
ATOM 2433 C C . CYS B 1 150 ? -19.781 17.141 2.412 1 47.97 150 CYS B C 1
ATOM 2435 O O . CYS B 1 150 ? -20.594 16.312 2.008 1 47.97 150 CYS B O 1
ATOM 2437 N N . PHE B 1 151 ? -20.203 18.031 3.402 1 39.97 151 PHE B N 1
ATOM 2438 C CA . PHE B 1 151 ? -21.641 18.125 3.621 1 39.97 151 PHE B CA 1
ATOM 2439 C C . PHE B 1 151 ? -22.328 18.75 2.41 1 39.97 151 PHE B C 1
ATOM 2441 O O . PHE B 1 151 ? -23.547 18.906 2.4 1 39.97 151 PHE B O 1
ATOM 2448 N N . HIS B 1 152 ? -21.734 19.422 1.474 1 38.44 152 HIS B N 1
ATOM 2449 C CA . HIS B 1 152 ? -22.625 20.172 0.602 1 38.44 152 HIS B CA 1
ATOM 2450 C C . HIS B 1 152 ? -23.609 19.25 -0.106 1 38.44 152 HIS B C 1
ATOM 2452 O O . HIS B 1 152 ? -24.688 19.688 -0.538 1 38.44 152 HIS B O 1
ATOM 2458 N N . GLU B 1 153 ? -23.188 18.172 -0.759 1 37.22 153 GLU B N 1
ATOM 2459 C CA . GLU B 1 153 ? -24.156 17.812 -1.795 1 37.22 153 GLU B CA 1
ATOM 2460 C C . GLU B 1 153 ? -25.484 17.375 -1.186 1 37.22 153 GLU B C 1
ATOM 2462 O O . GLU B 1 153 ? -26.547 17.828 -1.613 1 37.22 153 GLU B O 1
ATOM 2467 N N . SER B 1 154 ? -25.75 16.078 -0.764 1 34.84 154 SER B N 1
ATOM 2468 C CA . SER B 1 154 ? -27.109 15.57 -0.984 1 34.84 154 SER B CA 1
ATOM 2469 C C . SER B 1 154 ? -28.062 16.062 0.093 1 34.84 154 SER B C 1
ATOM 2471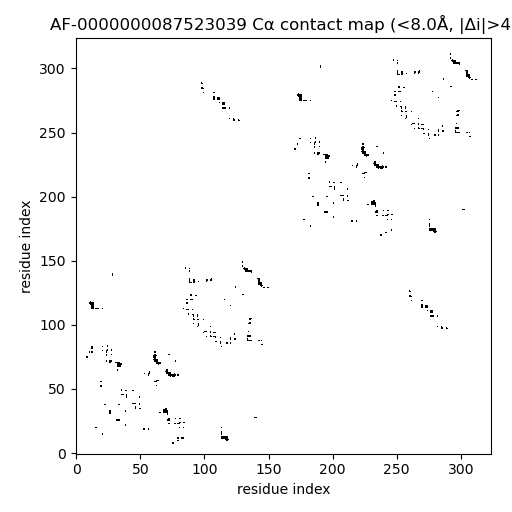 O O . SER B 1 154 ? -28.312 15.375 1.081 1 34.84 154 SER B O 1
ATOM 2473 N N . ARG B 1 155 ? -27.922 17.266 0.685 1 32.62 155 ARG B N 1
ATOM 2474 C CA . ARG B 1 155 ? -29.141 17.578 1.434 1 32.62 155 ARG B CA 1
ATOM 2475 C C . ARG B 1 155 ? -30.375 17.469 0.547 1 32.62 155 ARG B C 1
ATOM 2477 O O . ARG B 1 155 ? -30.406 18.031 -0.548 1 32.62 155 ARG B O 1
ATOM 2484 N N . PRO B 1 156 ? -31.203 16.391 0.542 1 33.66 156 PRO B N 1
ATOM 2485 C CA . PRO B 1 156 ? -32.5 16.5 -0.094 1 33.66 156 PRO B CA 1
ATOM 2486 C C . PRO B 1 156 ? -33.219 17.797 0.239 1 33.66 156 PRO B C 1
ATOM 2488 O O . PRO B 1 156 ? -33.062 18.344 1.338 1 33.66 156 PRO B O 1
ATOM 2491 N N . ASN B 1 157 ? -33.406 18.75 -0.695 1 33.19 157 ASN B N 1
ATOM 2492 C CA . ASN B 1 157 ? -34.438 19.781 -0.713 1 33.19 157 ASN B CA 1
ATOM 2493 C C . ASN B 1 157 ? -35.719 19.297 -0.075 1 33.19 157 ASN B C 1
ATOM 2495 O O . ASN B 1 157 ? -36.438 18.484 -0.659 1 33.19 157 ASN B O 1
ATOM 2499 N N . LEU B 1 158 ? -35.812 18.812 1.069 1 30.47 158 LEU B N 1
ATOM 2500 C CA . LEU B 1 158 ? -37.125 18.719 1.696 1 30.47 158 LEU B CA 1
ATOM 2501 C C . LEU B 1 158 ? -37.938 19.984 1.448 1 30.47 158 LEU B C 1
ATOM 2503 O O . LEU B 1 158 ? -37.469 21.094 1.75 1 30.47 158 LEU B O 1
ATOM 2507 N N . ILE B 1 159 ? -38.875 19.969 0.419 1 31.11 159 ILE B N 1
ATOM 2508 C CA . ILE B 1 159 ? -40 20.844 0.091 1 31.11 159 ILE B CA 1
ATOM 2509 C C . ILE B 1 159 ? -40.625 21.391 1.375 1 31.11 159 ILE B C 1
ATOM 2511 O O . ILE B 1 159 ? -40.969 20.609 2.271 1 31.11 159 ILE B O 1
ATOM 2515 N N . LYS B 1 160 ? -40.438 22.562 1.618 1 30.73 160 LYS B N 1
ATOM 2516 C CA . LYS B 1 160 ? -41.281 23.422 2.459 1 30.73 160 LYS B CA 1
ATOM 2517 C C . LYS B 1 160 ? -42.75 23.125 2.25 1 30.73 160 LYS B C 1
ATOM 2519 O O . LYS B 1 160 ? -43.344 23.562 1.265 1 30.73 160 LYS B O 1
ATOM 2524 N N . LYS B 1 161 ? -43.125 21.812 2.258 1 26.33 161 LYS B N 1
ATOM 2525 C CA . LYS B 1 161 ? -44.594 21.75 2.297 1 26.33 161 LYS B CA 1
ATOM 2526 C C . LYS B 1 161 ? -45.156 22.703 3.35 1 26.33 161 LYS B C 1
ATOM 2528 O O . LYS B 1 161 ? -46.062 23.5 3.055 1 26.33 161 LYS B O 1
ATOM 2533 N N . LEU B 1 162 ? -45.719 22.156 4.477 1 23.94 162 LEU B N 1
ATOM 2534 C CA . LEU B 1 162 ? -46.938 22.578 5.176 1 23.94 162 LEU B CA 1
ATOM 2535 C C . LEU B 1 162 ? -46.656 23.797 6.043 1 23.94 162 LEU B C 1
ATOM 2537 O O . LEU B 1 162 ? -45.594 23.891 6.668 1 23.94 162 LEU B O 1
#

Nearest PDB structures (foldseek):
  2h09-assembly1_A-2  TM=8.436E-01  e=7.554E-07  Escherichia coli
  6kta-assembly1_A  TM=8.636E-01  e=8.476E-07  Halalkalibacterium halodurans C-125
  2f5f-assembly1_A  TM=8.474E-01  e=7.131E-07  Bacillus subtilis
  9c4d-assembly1_C  TM=7.955E-01  e=4.499E-07  Bacillus subtilis
  2hyf-assembly2_C  TM=7.949E-01  e=7.131E-07  Bacillus subtilis

Solvent-accessible surface area (backbone atoms only — not comparable to full-atom values): 18267 Å² total; per-residue (Å²): 132,78,76,73,63,71,71,76,72,82,76,54,49,67,87,51,52,64,69,57,48,51,51,38,41,51,44,60,60,66,69,47,70,42,38,66,65,55,52,17,62,74,66,72,44,57,57,69,58,46,51,52,54,49,50,50,37,31,75,72,50,30,34,42,78,41,86,98,54,26,35,32,69,29,73,62,21,46,54,52,24,51,47,51,51,42,46,43,24,51,48,14,39,55,38,35,75,32,69,37,49,46,67,55,13,40,56,47,28,72,58,31,47,52,48,43,41,38,69,58,46,53,40,38,34,57,64,62,64,58,62,51,67,38,61,38,62,58,92,82,51,71,48,61,43,78,65,75,77,72,72,65,66,84,62,75,80,76,72,76,69,124,132,78,77,74,64,71,71,76,71,82,77,56,49,68,86,54,53,64,68,57,48,50,52,38,41,52,43,59,61,66,71,46,70,40,39,67,67,56,53,17,62,75,65,72,45,58,57,70,60,47,51,52,52,49,52,50,38,30,74,72,50,30,34,40,79,40,87,97,53,27,35,32,69,29,73,63,20,44,55,51,24,52,47,52,53,42,45,43,25,51,48,14,38,53,39,37,75,32,67,37,50,45,68,54,12,40,56,48,28,71,57,30,46,53,47,44,41,39,68,59,46,52,39,38,34,56,65,62,65,57,62,52,67,38,61,39,62,58,92,83,51,69,46,63,42,78,66,72,79,72,76,65,68,86,65,76,81,74,74,86,70,133